Protein AF-A0A953JWC5-F1 (afdb_monomer)

Radius of gyration: 23.03 Å; Cα contacts (8 Å, |Δi|>4): 166; chains: 1; bounding box: 55×35×70 Å

Foldseek 3Di:
DQDLVLLVVLLVLLVCQLVQVFFPVVSLVPLVVSLVVDPAPLSVVVSVVVVVQCVVLVDRTQDDVNHRDPLVVLVSVLSSLVSNDPDGQDQDDDPPVVLVVLVVQLVVLVVVLVVCVVVPVVPPVVVVVSVVSNVVSVVVNVVVVVVNVVSVVVLVVQADPSNPVDRYVVSSVVSVVDPVVVVPPDD

Sequence (187 aa):
MIDREARRQVAELLRHLGSGAITNDYFDDHAKSIARQSQDLGVRKVDEWAWYLYAEVNCSRFRGRYRLPNDFRTDLARCVVFLHSDCEYEWPRESFGIELLNICLIFITALAGVVTIGFGLADSRLYVIPLALFGVCWWLFRLARARASEKVRRRDQLGDYAAWPFLRNDDLAAARAKPRLLAAQTA

Structure (mmCIF, N/CA/C/O backbone):
data_AF-A0A953JWC5-F1
#
_entry.id   AF-A0A953JWC5-F1
#
loop_
_atom_site.group_PDB
_atom_site.id
_atom_site.type_symbol
_atom_site.label_atom_id
_atom_site.label_alt_id
_atom_site.label_comp_id
_atom_site.label_asym_id
_atom_site.label_entity_id
_atom_site.label_seq_id
_atom_site.pdbx_PDB_ins_code
_atom_site.Cartn_x
_atom_site.Cartn_y
_atom_site.Cartn_z
_atom_site.occupancy
_atom_site.B_iso_or_equiv
_atom_site.auth_seq_id
_atom_site.auth_comp_id
_atom_site.auth_asym_id
_atom_site.auth_atom_id
_atom_site.pdbx_PDB_model_num
ATOM 1 N N . MET A 1 1 ? 5.994 -8.990 11.558 1.00 83.62 1 MET A N 1
ATOM 2 C CA . MET A 1 1 ? 5.977 -8.343 12.888 1.00 83.62 1 MET A CA 1
ATOM 3 C C . MET A 1 1 ? 4.887 -7.297 12.893 1.00 83.62 1 MET A C 1
ATOM 5 O O . MET A 1 1 ? 4.951 -6.361 12.103 1.00 83.62 1 MET A O 1
ATOM 9 N N . ILE A 1 2 ? 3.893 -7.498 13.755 1.00 91.06 2 ILE A N 1
ATOM 10 C CA . ILE A 1 2 ? 2.739 -6.613 13.900 1.00 91.06 2 ILE A CA 1
ATOM 11 C C . ILE A 1 2 ? 3.086 -5.473 14.853 1.00 91.06 2 ILE A C 1
ATOM 13 O O . ILE A 1 2 ? 3.464 -5.720 15.998 1.00 91.06 2 ILE A O 1
ATOM 17 N N . ASP A 1 3 ? 2.907 -4.240 14.396 1.00 94.69 3 ASP A N 1
ATOM 18 C CA . ASP A 1 3 ? 3.061 -3.036 15.210 1.00 94.69 3 ASP A CA 1
ATOM 19 C C . ASP A 1 3 ? 1.680 -2.497 15.581 1.00 94.69 3 ASP A C 1
ATOM 21 O O . ASP A 1 3 ? 1.010 -1.803 14.812 1.00 94.69 3 ASP A O 1
ATOM 25 N N . ARG A 1 4 ? 1.220 -2.875 16.775 1.00 93.00 4 ARG A N 1
ATOM 26 C CA . ARG A 1 4 ? -0.138 -2.567 17.239 1.00 93.00 4 ARG A CA 1
ATOM 27 C C . ARG A 1 4 ? -0.379 -1.070 17.383 1.00 93.00 4 ARG A C 1
ATOM 29 O O . ARG A 1 4 ? -1.492 -0.615 17.126 1.00 93.00 4 ARG A O 1
ATOM 36 N N . GLU A 1 5 ? 0.640 -0.328 17.802 1.00 94.50 5 GLU A N 1
ATOM 37 C CA . GLU A 1 5 ? 0.498 1.101 18.042 1.00 94.50 5 GLU A CA 1
ATOM 38 C C . GLU A 1 5 ? 0.412 1.859 16.721 1.00 94.50 5 GLU A C 1
ATOM 40 O O . GLU A 1 5 ? -0.535 2.619 16.514 1.00 94.50 5 GLU A O 1
ATOM 45 N N . ALA A 1 6 ? 1.312 1.556 15.782 1.00 95.62 6 ALA A N 1
ATOM 46 C CA . ALA A 1 6 ? 1.261 2.127 14.442 1.00 95.62 6 ALA A CA 1
ATOM 47 C C . ALA A 1 6 ? -0.066 1.808 13.737 1.00 95.62 6 ALA A C 1
ATOM 49 O O . ALA A 1 6 ? -0.699 2.697 13.163 1.00 95.62 6 ALA A O 1
ATOM 50 N N . ARG A 1 7 ? -0.546 0.559 13.834 1.00 96.00 7 ARG A N 1
ATOM 51 C CA . ARG A 1 7 ? -1.852 0.169 13.285 1.00 96.00 7 ARG A CA 1
ATOM 52 C C . ARG A 1 7 ? -3.003 0.980 13.871 1.00 96.00 7 ARG A C 1
ATOM 54 O O . ARG A 1 7 ? -3.865 1.433 13.120 1.00 96.00 7 ARG A O 1
ATOM 61 N N . ARG A 1 8 ? -3.025 1.175 15.194 1.00 95.19 8 ARG A N 1
ATOM 62 C CA . ARG A 1 8 ? -4.072 1.944 15.881 1.00 95.19 8 ARG A CA 1
ATOM 63 C C . ARG A 1 8 ? -4.092 3.400 15.419 1.00 95.19 8 ARG A C 1
ATOM 65 O O . ARG A 1 8 ? -5.159 3.895 15.059 1.00 95.19 8 ARG A O 1
ATOM 72 N N . GLN A 1 9 ? -2.927 4.046 15.390 1.00 96.00 9 GLN A N 1
ATOM 73 C CA . GLN A 1 9 ? -2.796 5.446 14.983 1.00 96.00 9 GLN A CA 1
ATOM 74 C C . GLN A 1 9 ? -3.206 5.647 13.520 1.00 96.00 9 GLN A C 1
ATOM 76 O O . GLN A 1 9 ? -4.022 6.517 13.217 1.00 96.00 9 GLN A O 1
ATOM 81 N N . VAL A 1 10 ? -2.729 4.792 12.607 1.00 96.06 10 VAL A N 1
ATOM 82 C CA . VAL A 1 10 ? -3.108 4.878 11.188 1.00 96.06 10 VAL A CA 1
ATOM 83 C C . VAL A 1 10 ? -4.595 4.576 10.987 1.00 96.06 10 VAL A C 1
ATOM 85 O O . VAL A 1 10 ? -5.245 5.257 10.200 1.00 96.06 10 VAL A O 1
ATOM 88 N N . ALA A 1 11 ? -5.186 3.635 11.731 1.00 95.19 11 ALA A N 1
ATOM 89 C CA . ALA A 1 11 ? -6.623 3.357 11.651 1.00 95.19 11 ALA A CA 1
ATOM 90 C C . ALA A 1 11 ? -7.485 4.542 12.117 1.00 95.19 11 ALA A C 1
ATOM 92 O O . ALA A 1 11 ? -8.583 4.764 11.605 1.00 95.19 11 ALA A O 1
ATOM 93 N N . GLU A 1 12 ? -7.028 5.299 13.112 1.00 95.44 12 GLU A N 1
ATOM 94 C CA . GLU A 1 12 ? -7.679 6.531 13.561 1.00 95.44 12 GLU A CA 1
ATOM 95 C C . GLU A 1 12 ? -7.579 7.644 12.515 1.00 95.44 12 GLU A C 1
ATOM 97 O O . GLU A 1 12 ? -8.608 8.189 12.108 1.00 95.44 12 GLU A O 1
ATOM 102 N N . LEU A 1 13 ? -6.379 7.887 11.983 1.00 95.50 13 LEU A N 1
ATOM 103 C CA . LEU A 1 13 ? -6.167 8.829 10.883 1.00 95.50 13 LEU A CA 1
ATOM 104 C C . LEU A 1 13 ? -7.032 8.477 9.666 1.00 95.50 13 LEU A C 1
ATOM 106 O O . LEU A 1 13 ? -7.680 9.355 9.102 1.00 95.50 13 LEU A O 1
ATOM 110 N N . LEU A 1 14 ? -7.133 7.196 9.301 1.00 94.00 14 LEU A N 1
ATOM 111 C CA . LEU A 1 14 ? -7.928 6.750 8.154 1.00 94.00 14 LEU A CA 1
ATOM 112 C C . LEU A 1 14 ? -9.432 7.006 8.363 1.00 94.00 14 LEU A C 1
ATOM 114 O O . LEU A 1 14 ? -10.133 7.422 7.440 1.00 94.00 14 LEU A O 1
ATOM 118 N N . ARG A 1 15 ? -9.937 6.830 9.592 1.00 93.06 15 ARG A N 1
ATOM 119 C CA . ARG A 1 15 ? -11.326 7.169 9.955 1.00 93.06 15 ARG A CA 1
ATOM 120 C C . ARG A 1 15 ? -11.577 8.678 9.901 1.00 93.06 15 ARG A C 1
ATOM 122 O O . ARG A 1 15 ? -12.614 9.119 9.393 1.00 93.06 15 ARG A O 1
ATOM 129 N N . HIS A 1 16 ? -10.639 9.483 10.393 1.00 93.31 16 HIS A N 1
ATOM 130 C CA . HIS A 1 16 ? -10.726 10.940 10.300 1.00 93.31 16 HIS A CA 1
ATOM 131 C C . HIS A 1 16 ? -10.663 11.424 8.851 1.00 93.31 16 HIS A C 1
ATOM 133 O O . HIS A 1 16 ? -11.417 12.323 8.476 1.00 93.31 16 HIS A O 1
ATOM 139 N N . LEU A 1 17 ? -9.832 10.798 8.019 1.00 91.31 17 LEU A N 1
ATOM 140 C CA . LEU A 1 17 ? -9.751 11.092 6.595 1.00 91.31 17 LEU A CA 1
ATOM 141 C C . LEU A 1 17 ? -11.079 10.756 5.908 1.00 91.31 17 LEU A C 1
ATOM 143 O O . LEU A 1 17 ? -11.694 11.633 5.309 1.00 91.31 17 LEU A O 1
ATOM 147 N N . GLY A 1 18 ? -11.586 9.530 6.067 1.00 89.00 18 GLY A N 1
ATOM 148 C CA . GLY A 1 18 ? -12.828 9.076 5.426 1.00 89.00 18 GLY A CA 1
ATOM 149 C C . GLY A 1 18 ? -14.086 9.853 5.838 1.00 89.00 18 GLY A C 1
ATOM 150 O O . GLY A 1 18 ? -15.029 9.964 5.054 1.00 89.00 18 GLY A O 1
ATOM 151 N N . SER A 1 19 ? -14.103 10.428 7.045 1.00 89.50 19 SER A N 1
ATOM 152 C CA . SER A 1 19 ? -15.167 11.338 7.508 1.00 89.50 19 SER A CA 1
ATOM 153 C C . SER A 1 19 ? -14.964 12.798 7.071 1.00 89.50 19 SER A C 1
ATOM 155 O O . SER A 1 19 ? -15.826 13.651 7.304 1.00 89.50 19 SER A O 1
ATOM 157 N N . GLY A 1 20 ? -13.824 13.111 6.449 1.00 88.69 20 GLY A N 1
ATOM 158 C CA . GLY A 1 20 ? -13.419 14.463 6.079 1.00 88.69 20 GLY A CA 1
ATOM 159 C C . GLY A 1 20 ? -13.156 15.365 7.288 1.00 88.69 20 GLY A C 1
ATOM 160 O O . GLY A 1 20 ? -13.358 16.577 7.195 1.00 88.69 20 GLY A O 1
ATOM 161 N N . ALA A 1 21 ? -12.804 14.794 8.444 1.00 91.25 21 ALA A N 1
ATOM 162 C CA . ALA A 1 21 ? -12.401 15.533 9.641 1.00 91.25 21 ALA A CA 1
ATOM 163 C C . ALA A 1 21 ? -10.997 16.142 9.495 1.00 91.25 21 ALA A C 1
ATOM 165 O O . ALA A 1 21 ? -10.766 17.249 9.976 1.00 91.25 21 ALA A O 1
ATOM 166 N N . ILE A 1 22 ? -10.107 15.457 8.774 1.00 92.62 22 ILE A N 1
ATOM 167 C CA . ILE A 1 22 ? -8.760 15.929 8.418 1.00 92.62 22 ILE A CA 1
ATOM 168 C C . ILE A 1 22 ? -8.619 16.087 6.899 1.00 92.62 22 ILE A C 1
ATOM 170 O O . ILE A 1 22 ? -9.479 15.633 6.138 1.00 92.62 22 ILE A O 1
ATOM 174 N N . THR A 1 23 ? -7.557 16.770 6.465 1.00 90.19 23 THR A N 1
ATOM 175 C CA . THR A 1 23 ? -7.177 16.859 5.048 1.00 90.19 23 THR A CA 1
ATOM 176 C C . THR A 1 23 ? -6.335 15.659 4.619 1.00 90.19 23 THR A C 1
ATOM 178 O O . THR A 1 23 ? -5.750 14.981 5.466 1.00 90.19 23 THR A O 1
ATOM 181 N N . ASN A 1 24 ? -6.252 15.415 3.310 1.00 90.31 24 ASN A N 1
ATOM 182 C CA . ASN A 1 24 ? -5.286 14.476 2.730 1.00 90.31 24 ASN A CA 1
ATOM 183 C C . ASN A 1 24 ? -3.835 14.837 3.104 1.00 90.31 24 ASN A C 1
ATOM 185 O O . ASN A 1 24 ? -3.108 13.960 3.549 1.00 90.31 24 ASN A O 1
ATOM 189 N N . ASP A 1 25 ? -3.455 16.118 3.050 1.00 90.00 25 ASP A N 1
ATOM 190 C CA . ASP A 1 25 ? -2.104 16.571 3.422 1.00 90.00 25 ASP A CA 1
ATOM 191 C C . ASP A 1 25 ? -1.773 16.249 4.889 1.00 90.00 25 ASP A C 1
ATOM 193 O O . ASP A 1 25 ? -0.700 15.745 5.209 1.00 90.00 25 ASP A O 1
ATOM 197 N N . TYR A 1 26 ? -2.730 16.481 5.798 1.00 92.81 26 TYR A N 1
ATOM 198 C CA . TYR A 1 26 ? -2.545 16.164 7.213 1.00 92.81 26 TYR A CA 1
ATOM 199 C C . TYR A 1 26 ? -2.407 14.656 7.427 1.00 92.81 26 TYR A C 1
ATOM 201 O O . TYR A 1 26 ? -1.577 14.223 8.226 1.00 92.81 26 TYR A O 1
ATOM 209 N N . PHE A 1 27 ? -3.217 13.856 6.725 1.00 93.81 27 PHE A N 1
ATOM 210 C CA . PHE A 1 27 ? -3.084 12.405 6.758 1.00 93.81 27 PHE A CA 1
ATOM 211 C C . PHE A 1 27 ? -1.685 11.983 6.298 1.00 93.81 27 PHE A C 1
ATOM 213 O O . PHE A 1 27 ? -1.030 11.243 7.025 1.00 93.81 27 PHE A O 1
ATOM 220 N N . ASP A 1 28 ? -1.202 12.502 5.170 1.00 90.88 28 ASP A N 1
ATOM 221 C CA . ASP A 1 28 ? 0.103 12.155 4.603 1.00 90.88 28 ASP A CA 1
ATOM 222 C C . ASP A 1 28 ? 1.261 12.464 5.532 1.00 90.88 28 ASP A C 1
ATOM 224 O O . ASP A 1 28 ? 2.124 11.613 5.743 1.00 90.88 28 ASP A O 1
ATOM 228 N N . ASP A 1 29 ? 1.282 13.655 6.120 1.00 91.81 29 ASP A N 1
ATOM 229 C CA . ASP A 1 29 ? 2.375 14.056 7.001 1.00 91.81 29 ASP A CA 1
ATOM 230 C C . ASP A 1 29 ? 2.489 13.129 8.223 1.00 91.81 29 ASP A C 1
ATOM 232 O O . ASP A 1 29 ? 3.594 12.786 8.659 1.00 91.81 29 ASP A O 1
ATOM 236 N N . HIS A 1 30 ? 1.353 12.666 8.753 1.00 94.44 30 HIS A N 1
ATOM 237 C CA . HIS A 1 30 ? 1.309 11.866 9.977 1.00 94.44 30 HIS A CA 1
ATOM 238 C C . HIS A 1 30 ? 1.404 10.361 9.694 1.00 94.44 30 HIS A C 1
ATOM 240 O O . HIS A 1 30 ? 2.264 9.682 10.261 1.00 94.44 30 HIS A O 1
ATOM 246 N N . ALA A 1 31 ? 0.569 9.830 8.797 1.00 93.75 31 ALA A N 1
ATOM 247 C CA . ALA A 1 31 ? 0.520 8.406 8.471 1.00 93.75 31 ALA A CA 1
ATOM 248 C C . ALA A 1 31 ? 1.845 7.919 7.874 1.00 93.75 31 ALA A C 1
ATOM 250 O O . ALA A 1 31 ? 2.376 6.898 8.316 1.00 93.75 31 ALA A O 1
ATOM 251 N N . LYS A 1 32 ? 2.460 8.705 6.982 1.00 92.31 32 LYS A N 1
ATOM 252 C CA . LYS A 1 32 ? 3.754 8.378 6.370 1.00 92.31 32 LYS A CA 1
ATOM 253 C C . LYS A 1 32 ? 4.894 8.371 7.379 1.00 92.31 32 LYS A C 1
ATOM 255 O O . LYS A 1 32 ? 5.821 7.567 7.261 1.00 92.31 32 LYS A O 1
ATOM 260 N N . SER A 1 33 ? 4.855 9.266 8.368 1.00 94.06 33 SER A N 1
ATOM 261 C CA . SER A 1 33 ? 5.836 9.292 9.458 1.00 94.06 33 SER A CA 1
ATOM 262 C C . SER A 1 33 ? 5.760 8.004 10.282 1.00 94.06 33 SER A C 1
ATOM 264 O O . SER A 1 33 ? 6.769 7.315 10.447 1.00 94.06 33 SER A O 1
ATOM 266 N N . ILE A 1 34 ? 4.547 7.614 10.687 1.00 95.31 34 ILE A N 1
ATOM 267 C CA . ILE A 1 34 ? 4.284 6.374 11.432 1.00 95.31 34 ILE A CA 1
ATOM 268 C C . ILE A 1 34 ? 4.697 5.147 10.605 1.00 95.31 34 ILE A C 1
ATOM 270 O O . ILE A 1 34 ? 5.439 4.283 11.076 1.00 95.31 34 ILE A O 1
ATOM 274 N N . ALA A 1 35 ? 4.280 5.087 9.339 1.00 92.75 35 ALA A N 1
ATOM 275 C CA . ALA A 1 35 ? 4.575 3.981 8.434 1.00 92.75 35 ALA A CA 1
ATOM 276 C C . ALA A 1 35 ? 6.082 3.802 8.180 1.00 92.75 35 ALA A C 1
ATOM 278 O O . ALA A 1 35 ? 6.553 2.673 8.051 1.00 92.75 35 ALA A O 1
ATOM 279 N N . ARG A 1 36 ? 6.861 4.891 8.129 1.00 91.56 36 ARG A N 1
ATOM 280 C CA . ARG A 1 36 ? 8.328 4.833 7.986 1.00 91.56 36 ARG A CA 1
ATOM 281 C C . ARG A 1 36 ? 9.032 4.292 9.225 1.00 91.56 36 ARG A C 1
ATOM 283 O O . ARG A 1 36 ? 10.078 3.663 9.086 1.00 91.56 36 ARG A O 1
ATOM 290 N N . GLN A 1 37 ? 8.492 4.565 10.409 1.00 93.94 37 GLN A N 1
ATOM 291 C CA . GLN A 1 37 ? 9.060 4.117 11.681 1.00 93.94 37 GLN A CA 1
ATOM 292 C C . GLN A 1 37 ? 8.672 2.667 12.005 1.00 93.94 37 GLN A C 1
ATOM 294 O O . GLN A 1 37 ? 9.415 1.967 12.693 1.00 93.94 37 GLN A O 1
ATOM 299 N N . SER A 1 38 ? 7.545 2.197 11.469 1.00 93.06 38 SER A N 1
ATOM 300 C CA . SER A 1 38 ? 7.047 0.846 11.698 1.00 93.06 38 SER A CA 1
ATOM 301 C C . SER A 1 38 ? 7.671 -0.205 10.769 1.00 93.06 38 SER A C 1
ATOM 303 O O . SER A 1 38 ? 7.867 0.004 9.570 1.00 93.06 38 SER A O 1
ATOM 305 N N . GLN A 1 39 ? 7.924 -1.397 11.314 1.00 92.25 39 GLN A N 1
ATOM 306 C CA . GLN A 1 39 ? 8.304 -2.588 10.535 1.00 92.25 39 GLN A CA 1
ATOM 307 C C . GLN A 1 39 ? 7.086 -3.368 10.011 1.00 92.25 39 GLN A C 1
ATOM 309 O O . GLN A 1 39 ? 7.244 -4.368 9.304 1.00 92.25 39 GLN A O 1
ATOM 314 N N . ASP A 1 40 ? 5.871 -2.931 10.348 1.00 94.19 40 ASP A N 1
ATOM 315 C CA . ASP A 1 40 ? 4.639 -3.578 9.922 1.00 94.19 40 ASP A CA 1
ATOM 316 C C . ASP A 1 40 ? 4.326 -3.251 8.457 1.00 94.19 40 ASP A C 1
ATOM 318 O O . ASP A 1 40 ? 3.977 -2.126 8.087 1.00 94.19 40 ASP A O 1
ATOM 322 N N . LEU A 1 41 ? 4.439 -4.267 7.599 1.00 92.44 41 LEU A N 1
ATOM 323 C CA . LEU A 1 41 ? 4.141 -4.136 6.173 1.00 92.44 41 LEU A CA 1
ATOM 324 C C . LEU A 1 41 ? 2.685 -3.744 5.916 1.00 92.44 41 LEU A C 1
ATOM 326 O O . LEU A 1 41 ? 2.420 -3.038 4.947 1.00 92.44 41 LEU A O 1
ATOM 330 N N . GLY A 1 42 ? 1.762 -4.174 6.776 1.00 93.75 42 GLY A N 1
ATOM 331 C CA . GLY A 1 42 ? 0.348 -3.855 6.655 1.00 93.75 42 GLY A CA 1
ATOM 332 C C . GLY A 1 42 ? 0.089 -2.363 6.815 1.00 93.75 42 GLY A C 1
ATOM 333 O O . GLY A 1 42 ? -0.611 -1.774 5.998 1.00 93.75 42 GLY A O 1
ATOM 334 N N . VAL A 1 43 ? 0.731 -1.735 7.804 1.00 95.12 43 VAL A N 1
ATOM 335 C CA . VAL A 1 43 ? 0.657 -0.281 8.018 1.00 95.12 43 VAL A CA 1
ATOM 336 C C . VAL A 1 43 ? 1.179 0.466 6.794 1.00 95.12 43 VAL A C 1
ATOM 338 O O . VAL A 1 43 ? 0.495 1.331 6.256 1.00 95.12 43 VAL A O 1
ATOM 341 N N . ARG A 1 44 ? 2.361 0.078 6.303 1.00 93.38 44 ARG A N 1
ATOM 342 C CA . ARG A 1 44 ? 2.995 0.707 5.135 1.00 93.38 44 ARG A CA 1
ATOM 343 C C . ARG A 1 44 ? 2.161 0.581 3.866 1.00 93.38 44 ARG A C 1
ATOM 345 O O . ARG A 1 44 ? 2.114 1.511 3.073 1.00 93.38 44 ARG A O 1
ATOM 352 N N . LYS A 1 45 ? 1.518 -0.569 3.665 1.00 93.06 45 LYS A N 1
ATOM 353 C CA . LYS A 1 45 ? 0.710 -0.826 2.471 1.00 93.06 45 LYS A CA 1
ATOM 354 C C . LYS A 1 45 ? -0.651 -0.143 2.522 1.00 93.06 45 LYS A C 1
ATOM 356 O O . LYS A 1 45 ? -1.143 0.258 1.474 1.00 93.06 45 LYS A O 1
ATOM 361 N N . VAL A 1 46 ? -1.232 0.034 3.708 1.00 94.12 46 VAL A N 1
ATOM 362 C CA . VAL A 1 46 ? -2.448 0.843 3.871 1.00 94.12 46 VAL A CA 1
ATOM 363 C C . VAL A 1 46 ? -2.158 2.336 3.679 1.00 94.12 46 VAL A C 1
ATOM 365 O O . VAL A 1 46 ? -2.944 3.002 3.013 1.00 94.12 46 VAL A O 1
ATOM 368 N N . ASP A 1 47 ? -1.033 2.845 4.191 1.00 93.56 47 ASP A N 1
ATOM 369 C CA . ASP A 1 47 ? -0.554 4.216 3.932 1.00 93.56 47 ASP A CA 1
ATOM 370 C C . ASP A 1 47 ? -0.353 4.470 2.428 1.00 93.56 47 ASP A C 1
ATOM 372 O O . ASP A 1 47 ? -0.931 5.394 1.863 1.00 93.56 47 ASP A O 1
ATOM 376 N N . GLU A 1 48 ? 0.372 3.579 1.746 1.00 90.62 48 GLU A N 1
ATOM 377 C CA . GLU A 1 48 ? 0.585 3.655 0.295 1.00 90.62 48 GLU A CA 1
ATOM 378 C C . GLU A 1 48 ? -0.732 3.598 -0.496 1.00 90.62 48 GLU A C 1
ATOM 380 O O . GLU A 1 48 ? -0.912 4.343 -1.456 1.00 90.62 48 GLU A O 1
ATOM 385 N N . TRP A 1 49 ? -1.678 2.747 -0.084 1.00 90.62 49 TRP A N 1
ATOM 386 C CA . TRP A 1 49 ? -3.003 2.676 -0.702 1.00 90.62 49 TRP A CA 1
ATOM 387 C C . TRP A 1 49 ? -3.810 3.966 -0.525 1.00 90.62 49 TRP A C 1
ATOM 389 O O . TRP A 1 49 ? -4.462 4.419 -1.467 1.00 90.62 49 TRP A O 1
ATOM 399 N N . ALA A 1 50 ? -3.750 4.579 0.660 1.00 89.56 50 ALA A N 1
ATOM 400 C CA . ALA A 1 50 ? -4.469 5.815 0.944 1.00 89.56 50 ALA A CA 1
ATOM 401 C C . ALA A 1 50 ? -4.040 6.959 0.010 1.00 89.56 50 ALA A C 1
ATOM 403 O O . ALA A 1 50 ? -4.865 7.819 -0.289 1.00 89.56 50 ALA A O 1
ATOM 404 N N . TRP A 1 51 ? -2.815 6.927 -0.527 1.00 85.62 51 TRP A N 1
ATOM 405 C CA . TRP A 1 51 ? -2.382 7.881 -1.548 1.00 85.62 51 TRP A CA 1
ATOM 406 C C . TRP A 1 51 ? -3.198 7.816 -2.838 1.00 85.62 51 TRP A C 1
ATOM 408 O O . TRP A 1 51 ? -3.621 8.847 -3.367 1.00 85.62 51 TRP A O 1
ATOM 418 N N . TYR A 1 52 ? -3.522 6.608 -3.301 1.00 81.25 52 TYR A N 1
ATOM 419 C CA . TYR A 1 52 ? -4.364 6.432 -4.484 1.00 81.25 52 TYR A CA 1
ATOM 420 C C . TYR A 1 52 ? -5.783 6.977 -4.267 1.00 81.25 52 TYR A C 1
ATOM 422 O O . TYR A 1 52 ? -6.372 7.532 -5.193 1.00 81.25 52 TYR A O 1
ATOM 430 N N . LEU A 1 53 ? -6.297 6.917 -3.030 1.00 79.81 53 LEU A N 1
ATOM 431 C CA . LEU A 1 53 ? -7.644 7.384 -2.689 1.00 79.81 53 LEU A CA 1
ATOM 432 C C . LEU A 1 53 ? -7.874 8.863 -3.033 1.00 79.81 53 LEU A C 1
ATOM 434 O O . LEU A 1 53 ? -8.941 9.219 -3.528 1.00 79.81 53 LEU A O 1
ATOM 438 N N . TYR A 1 54 ? -6.913 9.743 -2.744 1.00 76.62 54 TYR A N 1
ATOM 439 C CA . TYR A 1 54 ? -7.056 11.176 -3.028 1.00 76.62 54 TYR A CA 1
ATOM 440 C C . TYR A 1 54 ? -6.318 11.626 -4.291 1.00 76.62 54 TYR A C 1
ATOM 442 O O . TYR A 1 54 ? -6.659 12.689 -4.808 1.00 76.62 54 TYR A O 1
ATOM 450 N N . ALA A 1 55 ? -5.370 10.847 -4.825 1.00 75.56 55 ALA A N 1
ATOM 451 C CA . ALA A 1 55 ? -4.785 11.122 -6.138 1.00 75.56 55 ALA A CA 1
ATOM 452 C C . ALA A 1 55 ? -5.854 11.074 -7.245 1.00 75.56 55 ALA A C 1
ATOM 454 O O . ALA A 1 55 ? -5.861 11.920 -8.137 1.00 75.56 55 ALA A O 1
ATOM 455 N N . GLU A 1 56 ? -6.803 10.139 -7.148 1.00 65.75 56 GLU A N 1
ATOM 456 C CA . GLU A 1 56 ? -7.909 10.017 -8.106 1.00 65.75 56 GLU A CA 1
ATOM 457 C C . GLU A 1 56 ? -9.002 11.073 -7.900 1.00 65.75 56 GLU A C 1
ATOM 459 O O . GLU A 1 56 ? -9.597 11.562 -8.860 1.00 65.75 56 GLU A O 1
ATOM 464 N N . VAL A 1 57 ? -9.269 11.447 -6.646 1.00 61.47 57 VAL A N 1
ATOM 465 C CA . VAL A 1 57 ? -10.394 12.330 -6.296 1.00 61.47 57 VAL A CA 1
ATOM 466 C C . VAL A 1 57 ? -9.984 13.813 -6.274 1.00 61.47 57 VAL A C 1
ATOM 468 O O . VAL A 1 57 ? -10.853 14.679 -6.295 1.00 61.47 57 VAL A O 1
ATOM 471 N N . ASN A 1 58 ? -8.681 14.126 -6.275 1.00 64.94 58 ASN A N 1
ATOM 472 C CA . ASN A 1 58 ? -8.092 15.475 -6.284 1.00 64.94 58 ASN A CA 1
ATOM 473 C C . ASN A 1 58 ? -8.804 16.465 -5.334 1.00 64.94 58 ASN A C 1
ATOM 475 O O . ASN A 1 58 ? -9.207 17.566 -5.717 1.00 64.94 58 ASN A O 1
ATOM 479 N N . CYS A 1 59 ? -9.033 16.034 -4.089 1.00 65.50 59 CYS A N 1
ATOM 480 C CA . CYS A 1 59 ? -9.781 16.785 -3.081 1.00 65.50 59 CYS A CA 1
ATOM 481 C C . CYS A 1 59 ? -9.020 16.868 -1.763 1.00 65.50 59 CYS A C 1
ATOM 483 O O . CYS A 1 59 ? -8.604 15.850 -1.219 1.00 65.50 59 CYS A O 1
ATOM 485 N N . SER A 1 60 ? -8.952 18.073 -1.189 1.00 75.38 60 SER A N 1
ATOM 486 C CA . SER A 1 60 ? -8.319 18.283 0.119 1.00 75.38 60 SER A CA 1
ATOM 487 C C . SER A 1 60 ? -9.131 17.685 1.278 1.00 75.38 60 SER A C 1
ATOM 489 O O . SER A 1 60 ? -8.556 17.245 2.268 1.00 75.38 60 SER A O 1
ATOM 491 N N . ARG A 1 61 ? -10.473 17.630 1.181 1.00 79.50 61 ARG A N 1
ATOM 492 C CA . ARG A 1 61 ? -11.355 17.024 2.202 1.00 79.50 61 ARG A CA 1
ATOM 493 C C . ARG A 1 61 ? -12.547 16.295 1.592 1.00 79.50 61 ARG A C 1
ATOM 495 O O . ARG A 1 61 ? -13.232 16.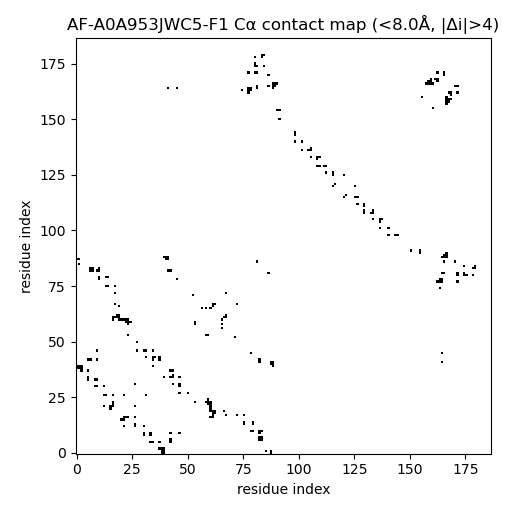835 0.724 1.00 79.50 61 ARG A O 1
ATOM 502 N N . PHE A 1 62 ? -12.884 15.135 2.154 1.00 79.62 62 PHE A N 1
ATOM 503 C CA . PHE A 1 62 ? -14.013 14.312 1.714 1.00 79.62 62 PHE A CA 1
ATOM 504 C C . PHE A 1 62 ? -15.353 14.730 2.343 1.00 79.62 62 PHE A C 1
ATOM 506 O O . PHE A 1 62 ? -15.936 14.007 3.152 1.00 79.62 62 PHE A O 1
ATOM 513 N N . ARG A 1 63 ? -15.864 15.919 1.994 1.00 76.19 63 ARG A N 1
ATOM 514 C CA . ARG A 1 63 ? -17.165 16.427 2.481 1.00 76.19 63 ARG A CA 1
ATOM 515 C C . ARG A 1 63 ? -18.076 16.915 1.355 1.00 76.19 63 ARG A C 1
ATOM 517 O O . ARG A 1 63 ? -17.619 17.378 0.313 1.00 76.19 63 ARG A O 1
ATOM 524 N N . GLY A 1 64 ? -19.388 16.860 1.604 1.00 77.38 64 GLY A N 1
ATOM 525 C CA . GLY A 1 64 ? -20.412 17.395 0.703 1.00 77.38 64 GLY A CA 1
ATOM 526 C C . GLY A 1 64 ? -20.343 16.767 -0.689 1.00 77.38 64 GLY A C 1
ATOM 527 O O . GLY A 1 64 ? -20.444 15.550 -0.821 1.00 77.38 64 GLY A O 1
ATOM 528 N N . ARG A 1 65 ? -20.130 17.600 -1.714 1.00 69.75 65 ARG A N 1
ATOM 529 C CA . ARG A 1 65 ? -19.997 17.169 -3.118 1.00 69.75 65 ARG A CA 1
ATOM 530 C C . ARG A 1 65 ? -18.768 16.295 -3.401 1.00 69.75 65 ARG A C 1
ATOM 532 O O . ARG A 1 65 ? -18.742 15.619 -4.416 1.00 69.75 65 ARG A O 1
ATOM 539 N N . TYR A 1 66 ? -17.782 16.298 -2.503 1.00 74.19 66 TYR A N 1
ATOM 540 C CA . TYR A 1 66 ? -16.551 15.501 -2.592 1.00 74.19 66 TYR A CA 1
ATOM 541 C C . TYR A 1 66 ? -16.546 14.336 -1.604 1.00 74.19 66 TYR A C 1
ATOM 543 O O . TYR A 1 66 ? -15.503 13.850 -1.175 1.00 74.19 66 TYR A O 1
ATOM 551 N N . ARG A 1 67 ? -17.730 13.922 -1.156 1.00 76.81 67 ARG A N 1
ATOM 552 C CA . ARG A 1 67 ? -17.876 12.798 -0.244 1.00 76.81 67 ARG A CA 1
ATOM 553 C C . ARG A 1 67 ? -17.403 11.511 -0.928 1.00 76.81 67 ARG A C 1
ATOM 555 O O . ARG A 1 67 ? -17.763 11.251 -2.070 1.00 76.81 67 ARG A O 1
ATOM 562 N N . LEU A 1 68 ? -16.656 10.693 -0.184 1.00 79.19 68 LEU A N 1
ATOM 563 C CA . LEU A 1 68 ? -16.112 9.423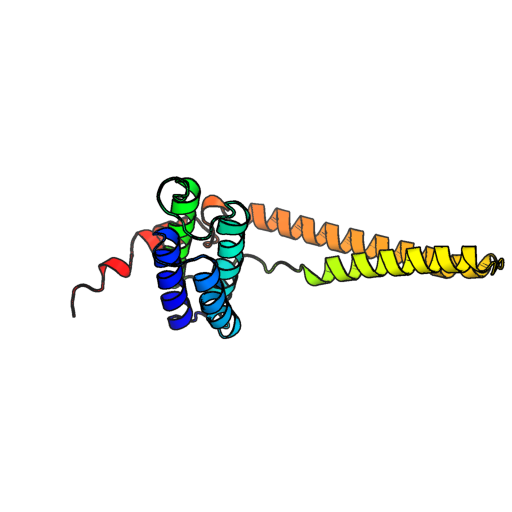 -0.668 1.00 79.19 68 LEU A CA 1
ATOM 564 C C . LEU A 1 68 ? -17.217 8.549 -1.304 1.00 79.19 68 LEU A C 1
ATOM 566 O O . LEU A 1 68 ? -18.239 8.335 -0.628 1.00 79.19 68 LEU A O 1
ATOM 570 N N . PRO A 1 69 ? -17.037 8.034 -2.536 1.00 79.56 69 PRO A N 1
ATOM 571 C CA . PRO A 1 69 ? -17.947 7.061 -3.140 1.00 79.56 69 PRO A CA 1
ATOM 572 C C . PRO A 1 69 ? -18.090 5.796 -2.280 1.00 79.56 69 PRO A C 1
ATOM 574 O O . PRO A 1 69 ? -17.241 5.505 -1.436 1.00 79.56 69 PRO A O 1
ATOM 577 N N . ASN A 1 70 ? -19.182 5.048 -2.461 1.00 79.69 70 ASN A N 1
ATOM 578 C CA . ASN A 1 70 ? -19.496 3.898 -1.602 1.00 79.69 70 ASN A CA 1
ATOM 579 C C . ASN A 1 70 ? -18.448 2.776 -1.682 1.00 79.69 70 ASN A C 1
ATOM 581 O O . ASN A 1 70 ? -18.131 2.187 -0.647 1.00 79.69 70 ASN A O 1
ATOM 585 N N . ASP A 1 71 ? -17.871 2.534 -2.858 1.00 78.00 71 ASP A N 1
ATOM 586 C CA . ASP A 1 71 ? -16.849 1.498 -3.053 1.00 78.00 71 ASP A CA 1
ATOM 587 C C . ASP A 1 71 ? -15.601 1.814 -2.220 1.00 78.00 71 ASP A C 1
ATOM 589 O O . ASP A 1 71 ? -15.212 1.038 -1.350 1.00 78.00 71 ASP A O 1
ATOM 593 N N . PHE A 1 72 ? -15.092 3.045 -2.320 1.00 81.88 72 PHE A N 1
ATOM 594 C CA . PHE A 1 72 ? -13.964 3.500 -1.505 1.00 81.88 72 PHE A CA 1
ATOM 595 C C . PHE A 1 72 ? -14.236 3.470 0.000 1.00 81.88 72 PHE A C 1
ATOM 597 O O 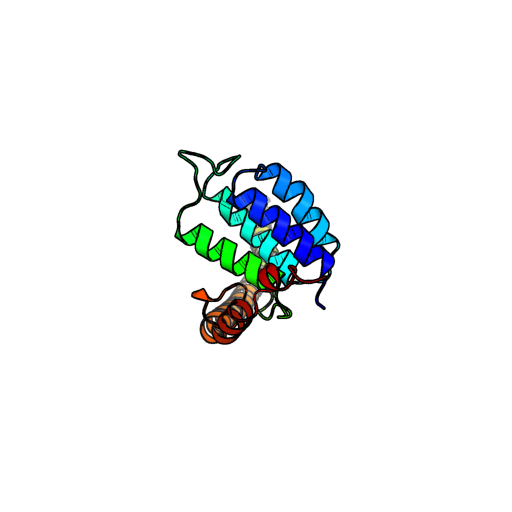. PHE A 1 72 ? -13.320 3.246 0.789 1.00 81.88 72 PHE A O 1
ATOM 604 N N . ARG A 1 73 ? -15.483 3.688 0.443 1.00 84.69 73 ARG A N 1
ATOM 605 C CA . ARG A 1 73 ? -15.816 3.539 1.872 1.00 84.69 73 ARG A CA 1
ATOM 606 C C . ARG A 1 73 ? -15.765 2.093 2.325 1.00 84.69 73 ARG A C 1
ATOM 608 O O . ARG A 1 73 ? -15.410 1.841 3.474 1.00 84.69 73 ARG A O 1
ATOM 615 N N . THR A 1 74 ? -16.138 1.170 1.447 1.00 87.62 74 THR A N 1
ATOM 616 C CA . THR A 1 74 ? -16.063 -0.264 1.720 1.00 87.62 74 THR A CA 1
ATOM 617 C C . THR A 1 74 ? -14.602 -0.678 1.862 1.00 87.62 74 THR A C 1
ATOM 619 O O . THR A 1 74 ? -14.248 -1.354 2.825 1.00 87.62 74 THR A O 1
ATOM 622 N N . ASP A 1 75 ? -13.737 -0.181 0.982 1.00 88.75 75 ASP A N 1
ATOM 623 C CA . ASP A 1 75 ? -12.292 -0.434 1.014 1.00 88.75 75 ASP A CA 1
ATOM 624 C C . ASP A 1 75 ? -11.638 0.180 2.252 1.00 88.75 75 ASP A C 1
ATOM 626 O O . ASP A 1 75 ? -10.921 -0.497 2.986 1.00 88.75 75 ASP A O 1
ATOM 630 N N . LEU A 1 76 ? -11.976 1.432 2.566 1.00 90.75 76 LEU A N 1
ATOM 631 C CA . LEU A 1 76 ? -11.525 2.102 3.783 1.00 90.75 76 LEU A CA 1
ATOM 632 C C . LEU A 1 76 ? -11.944 1.324 5.034 1.00 90.75 76 LEU A C 1
ATOM 634 O O . LEU A 1 76 ? -11.132 1.125 5.937 1.00 90.75 76 LEU A O 1
ATOM 638 N N . ALA A 1 77 ? -13.191 0.849 5.095 1.00 91.12 77 ALA A N 1
ATOM 639 C CA . ALA A 1 77 ? -13.668 0.044 6.214 1.00 91.12 77 ALA A CA 1
ATOM 640 C C . ALA A 1 77 ? -12.894 -1.279 6.335 1.00 91.12 77 ALA A C 1
ATOM 642 O O . ALA A 1 77 ? -12.513 -1.651 7.446 1.00 91.12 77 ALA A O 1
ATOM 643 N N . ARG A 1 78 ? -12.599 -1.957 5.215 1.00 92.75 78 ARG A N 1
ATOM 644 C CA . ARG A 1 78 ? -11.742 -3.155 5.199 1.00 92.75 78 ARG A CA 1
ATOM 645 C C . ARG A 1 78 ? -10.345 -2.852 5.738 1.00 92.75 78 ARG A C 1
ATOM 647 O O . ARG A 1 78 ? -9.864 -3.596 6.590 1.00 92.75 78 ARG A O 1
ATOM 654 N N . CYS A 1 79 ? -9.733 -1.742 5.327 1.00 94.00 79 CYS A N 1
ATOM 655 C CA . CYS A 1 79 ? -8.438 -1.290 5.841 1.00 94.00 79 CYS A CA 1
ATOM 656 C C . CYS A 1 79 ? -8.464 -1.045 7.353 1.00 94.00 79 CYS A C 1
ATOM 658 O O . CYS A 1 79 ? -7.585 -1.523 8.066 1.00 94.00 79 CYS A O 1
ATOM 660 N N . VAL A 1 80 ? -9.488 -0.358 7.868 1.00 94.12 80 VAL A N 1
ATOM 661 C CA . VAL A 1 80 ? -9.648 -0.137 9.317 1.00 94.12 80 VAL A CA 1
ATOM 662 C C . VAL A 1 80 ? -9.788 -1.468 10.062 1.00 94.12 80 VAL A C 1
ATOM 664 O O . VAL A 1 80 ? -9.132 -1.671 11.083 1.00 94.12 80 VAL A O 1
ATOM 667 N N . VAL A 1 81 ? -10.601 -2.397 9.550 1.00 94.00 81 VAL A N 1
ATOM 668 C CA . VAL A 1 81 ? -10.768 -3.735 10.144 1.00 94.00 81 VAL A CA 1
ATOM 669 C C . VAL A 1 81 ? -9.446 -4.504 10.138 1.00 94.00 81 VAL A C 1
ATOM 671 O O . VAL A 1 81 ? -9.078 -5.083 11.158 1.00 94.00 81 VAL A O 1
ATOM 674 N N . PHE A 1 82 ? -8.700 -4.460 9.035 1.00 94.81 82 PHE A N 1
ATOM 675 C CA . PHE A 1 82 ? -7.379 -5.072 8.925 1.00 94.81 82 PHE A CA 1
ATOM 676 C C . PHE A 1 82 ? -6.394 -4.511 9.954 1.00 94.81 82 PHE A C 1
ATOM 678 O O . PHE A 1 82 ? -5.766 -5.283 10.680 1.00 94.81 82 PHE A O 1
ATOM 685 N N . LEU A 1 83 ? -6.305 -3.187 10.089 1.00 94.56 83 LEU A N 1
ATOM 686 C CA . LEU A 1 83 ? -5.422 -2.546 11.066 1.00 94.56 83 LEU A CA 1
ATOM 687 C C . LEU A 1 83 ? -5.805 -2.891 12.517 1.00 94.56 83 LEU A C 1
ATOM 689 O O . LEU A 1 83 ? -4.942 -2.975 13.383 1.00 94.56 83 LEU A O 1
ATOM 693 N N . HIS A 1 84 ? -7.075 -3.165 12.807 1.00 92.31 84 HIS A N 1
ATOM 694 C CA . HIS A 1 84 ? -7.485 -3.637 14.135 1.00 92.31 84 HIS A CA 1
ATOM 695 C C . HIS A 1 84 ? -7.348 -5.154 14.345 1.00 92.31 84 HIS A C 1
ATOM 697 O O . HIS A 1 84 ? -7.464 -5.627 15.483 1.00 92.31 84 HIS A O 1
ATOM 703 N N . SER A 1 85 ? -7.103 -5.913 13.279 1.00 91.25 85 SER A N 1
ATOM 704 C CA . SER A 1 85 ? -6.924 -7.362 13.327 1.00 91.25 85 SER A CA 1
ATOM 705 C C . SER A 1 85 ? -5.514 -7.761 13.776 1.00 91.25 85 SER A C 1
ATOM 707 O O . SER A 1 85 ? -4.570 -6.966 13.746 1.00 91.25 85 SER A O 1
ATOM 709 N N . ASP A 1 86 ? -5.373 -9.031 14.152 1.00 90.38 86 ASP A N 1
ATOM 710 C CA . ASP A 1 86 ? -4.085 -9.672 14.435 1.00 90.38 86 ASP A CA 1
ATOM 711 C C . ASP A 1 86 ? -3.499 -10.380 13.192 1.00 90.38 86 ASP A C 1
ATOM 713 O O . ASP A 1 86 ? -2.581 -11.184 13.318 1.00 90.38 86 ASP A O 1
ATOM 717 N N . CYS A 1 87 ? -4.015 -10.094 11.990 1.00 91.06 87 CYS A N 1
ATOM 718 C CA . CYS A 1 87 ? -3.522 -10.682 10.744 1.00 91.06 87 CYS A CA 1
ATOM 719 C C . CYS A 1 87 ? -2.229 -9.992 10.282 1.00 91.06 87 CYS A C 1
ATOM 721 O O . CYS A 1 87 ? -2.120 -8.760 10.308 1.00 91.06 87 CYS A O 1
ATOM 723 N N . GLU A 1 88 ? -1.240 -10.767 9.833 1.00 92.31 88 GLU A N 1
ATOM 724 C CA . GLU A 1 88 ? -0.069 -10.214 9.149 1.00 92.31 88 GLU A CA 1
ATOM 725 C C . GLU A 1 88 ? -0.400 -9.870 7.691 1.00 92.31 88 GLU A C 1
ATOM 727 O O . GLU A 1 88 ? -1.338 -10.394 7.094 1.00 92.31 88 GLU A O 1
ATOM 732 N N . TYR A 1 89 ? 0.357 -8.939 7.112 1.00 91.81 89 TYR A N 1
ATOM 733 C CA . TYR A 1 89 ? 0.224 -8.624 5.696 1.00 91.81 89 TYR A CA 1
ATOM 734 C C . TYR A 1 89 ? 0.996 -9.649 4.862 1.00 91.81 89 TYR A C 1
ATOM 736 O O . TYR A 1 89 ? 2.227 -9.672 4.890 1.00 91.81 89 TYR A O 1
ATOM 744 N N . GLU A 1 90 ? 0.266 -10.476 4.115 1.00 89.00 90 GLU A N 1
ATOM 745 C CA . GLU A 1 90 ? 0.826 -11.629 3.393 1.00 89.00 90 GLU A CA 1
ATOM 746 C C . GLU A 1 90 ? 0.972 -11.411 1.879 1.00 89.00 90 GLU A C 1
ATOM 748 O O . GLU A 1 90 ? 1.576 -12.236 1.191 1.00 89.00 90 GLU A O 1
ATOM 753 N N . TRP A 1 91 ? 0.455 -10.306 1.332 1.00 85.25 91 TRP A N 1
ATOM 754 C CA . TRP A 1 91 ? 0.569 -10.046 -0.103 1.00 85.25 91 TRP A CA 1
ATOM 755 C C . TRP A 1 91 ? 2.044 -9.913 -0.529 1.00 85.25 91 TRP A C 1
ATOM 757 O O . TRP A 1 91 ? 2.862 -9.324 0.191 1.00 85.25 91 TRP A O 1
ATOM 767 N N . PRO A 1 92 ? 2.412 -10.439 -1.713 1.00 79.12 92 PRO A N 1
ATOM 768 C CA . PRO A 1 92 ? 3.794 -10.451 -2.168 1.00 79.12 92 PRO A CA 1
ATOM 769 C C . PRO A 1 92 ? 4.347 -9.030 -2.304 1.00 79.12 92 PRO A C 1
ATOM 771 O O . PRO A 1 92 ? 3.698 -8.137 -2.847 1.00 79.12 92 PRO A O 1
ATOM 774 N N . ARG A 1 93 ? 5.590 -8.828 -1.849 1.00 69.38 93 ARG A N 1
ATOM 775 C CA . ARG A 1 93 ? 6.285 -7.543 -2.000 1.00 69.38 93 ARG A CA 1
ATOM 776 C C . ARG A 1 93 ? 6.490 -7.229 -3.482 1.00 69.38 93 ARG A C 1
ATOM 778 O O . ARG A 1 93 ? 7.137 -7.994 -4.202 1.00 69.38 93 ARG A O 1
ATOM 785 N N . GLU A 1 94 ? 5.981 -6.083 -3.914 1.00 67.69 94 GLU A N 1
ATOM 786 C CA . GLU A 1 94 ? 6.235 -5.550 -5.250 1.00 67.69 94 GLU A CA 1
ATOM 787 C C . GLU A 1 94 ? 7.696 -5.091 -5.359 1.00 67.69 94 GLU A C 1
ATOM 789 O O . GLU A 1 94 ? 8.207 -4.360 -4.510 1.00 67.69 94 GLU A O 1
ATOM 794 N N . SER A 1 95 ? 8.399 -5.546 -6.397 1.00 56.28 95 SER A N 1
ATOM 795 C CA . SER A 1 95 ? 9.799 -5.194 -6.656 1.00 56.28 95 SER A CA 1
ATOM 796 C C . SER A 1 95 ? 9.891 -4.090 -7.712 1.00 56.28 95 SER A C 1
ATOM 798 O O . SER A 1 95 ? 10.362 -4.339 -8.817 1.00 56.28 95 SER A O 1
ATOM 800 N N . PHE A 1 96 ? 9.433 -2.880 -7.383 1.00 55.00 96 PHE A N 1
ATOM 801 C CA . PHE A 1 96 ? 9.363 -1.759 -8.336 1.00 55.00 96 PHE A CA 1
ATOM 802 C C . PHE A 1 96 ? 10.752 -1.221 -8.754 1.00 55.00 96 PHE A C 1
ATOM 804 O O . PHE A 1 96 ? 10.966 -0.813 -9.892 1.00 55.00 96 PHE A O 1
ATOM 811 N N . GLY A 1 97 ? 11.746 -1.272 -7.856 1.00 57.22 97 GLY A N 1
ATOM 812 C CA . GLY A 1 97 ? 13.059 -0.643 -8.082 1.00 57.22 97 GLY A CA 1
ATOM 813 C C . GLY A 1 97 ? 13.930 -1.286 -9.172 1.00 57.22 97 GLY A C 1
ATOM 814 O O . GLY A 1 97 ? 14.710 -0.594 -9.821 1.00 57.22 97 GLY A O 1
ATOM 815 N N . ILE A 1 98 ? 13.792 -2.593 -9.410 1.00 64.44 98 ILE A N 1
ATOM 816 C CA . ILE A 1 98 ? 14.601 -3.308 -10.415 1.00 64.44 98 ILE A CA 1
ATOM 817 C C . ILE A 1 98 ? 14.126 -2.968 -11.836 1.00 64.44 98 ILE A C 1
ATOM 819 O O . ILE A 1 98 ? 14.930 -2.904 -12.765 1.00 64.44 98 ILE A O 1
ATOM 823 N N . GLU A 1 99 ? 12.829 -2.712 -12.016 1.00 66.44 99 GLU A N 1
ATOM 824 C CA . GLU A 1 99 ? 12.267 -2.376 -13.325 1.00 66.44 99 GLU A CA 1
ATOM 825 C C . GLU A 1 99 ? 12.698 -0.978 -13.780 1.00 66.44 99 GLU A C 1
ATOM 827 O O . GLU A 1 99 ? 13.147 -0.825 -14.915 1.00 66.44 99 GLU A O 1
ATOM 832 N N . LEU A 1 100 ? 12.669 0.015 -12.884 1.00 69.12 100 LEU A N 1
ATOM 833 C CA . LEU A 1 100 ? 13.100 1.380 -13.197 1.00 69.12 100 LEU A CA 1
ATOM 834 C C . LEU A 1 100 ? 14.600 1.460 -13.527 1.00 69.12 100 LEU A C 1
ATOM 836 O O . LEU A 1 100 ? 14.981 2.117 -14.493 1.00 69.12 100 LEU A O 1
ATOM 840 N N . LEU A 1 101 ? 15.449 0.743 -12.780 1.00 74.25 101 LEU A N 1
ATOM 841 C CA . LEU A 1 101 ? 16.888 0.667 -13.058 1.00 74.25 101 LEU A CA 1
ATOM 842 C C . LEU A 1 101 ? 17.169 0.095 -14.456 1.00 74.25 101 LEU A C 1
ATOM 844 O O . LEU A 1 101 ? 17.986 0.643 -15.196 1.00 74.25 101 LEU A O 1
ATOM 848 N N . ASN A 1 102 ? 16.465 -0.975 -14.835 1.00 70.62 102 ASN A N 1
ATOM 849 C CA . ASN A 1 102 ? 16.598 -1.573 -16.162 1.00 70.62 102 ASN A CA 1
ATOM 850 C C . ASN A 1 102 ? 16.148 -0.612 -17.271 1.00 70.62 102 ASN A C 1
ATOM 852 O O . ASN A 1 102 ? 16.815 -0.523 -18.299 1.00 70.62 102 ASN A O 1
ATOM 856 N N . ILE A 1 103 ? 15.062 0.139 -17.059 1.00 77.56 103 ILE A N 1
ATOM 857 C CA . ILE A 1 103 ? 14.602 1.164 -18.007 1.00 77.56 103 ILE A CA 1
ATOM 858 C C . ILE A 1 103 ? 15.672 2.252 -18.177 1.00 77.56 103 ILE A C 1
ATOM 860 O O . ILE A 1 103 ? 16.043 2.575 -19.304 1.00 77.56 103 ILE A O 1
ATOM 864 N N . CYS A 1 104 ? 16.232 2.770 -17.080 1.00 82.19 104 CYS A N 1
ATOM 865 C CA . CYS A 1 104 ? 17.301 3.769 -17.135 1.00 82.19 104 CYS A CA 1
ATOM 866 C C . CYS A 1 104 ? 18.540 3.260 -17.889 1.00 82.19 104 CYS A C 1
ATOM 868 O O . CYS A 1 104 ? 19.084 3.983 -18.719 1.00 82.19 104 CYS A O 1
ATOM 870 N N . LEU A 1 105 ? 18.962 2.011 -17.662 1.00 80.75 105 LEU A N 1
ATOM 871 C CA . LEU A 1 105 ? 20.093 1.403 -18.377 1.00 80.75 105 LEU A CA 1
ATOM 872 C C . LEU A 1 105 ? 19.840 1.291 -19.889 1.00 80.75 105 LEU A C 1
ATOM 874 O O . LEU A 1 105 ? 20.741 1.556 -20.685 1.00 80.75 105 LEU A O 1
ATOM 878 N N . ILE A 1 106 ? 18.611 0.962 -20.296 1.00 80.00 106 ILE A N 1
ATOM 879 C CA . ILE A 1 106 ? 18.201 0.941 -21.708 1.00 80.00 106 ILE A CA 1
ATOM 880 C C . ILE A 1 106 ? 18.302 2.346 -2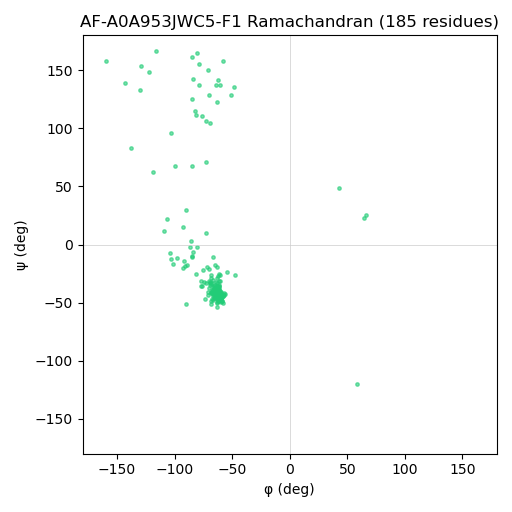2.324 1.00 80.00 106 ILE A C 1
ATOM 882 O O . ILE A 1 106 ? 18.842 2.503 -23.417 1.00 80.00 106 ILE A O 1
ATOM 886 N N . PHE A 1 107 ? 17.846 3.386 -21.621 1.00 81.38 107 PHE A N 1
ATOM 887 C CA . PHE A 1 107 ? 17.949 4.764 -22.114 1.00 81.38 107 PHE A CA 1
ATOM 888 C C . PHE A 1 107 ? 19.394 5.265 -22.189 1.00 81.38 107 PHE A C 1
ATOM 890 O O . PHE A 1 107 ? 19.767 5.891 -23.179 1.00 81.38 107 PHE A O 1
ATOM 897 N N . ILE A 1 108 ? 20.223 4.962 -21.186 1.00 84.31 108 ILE A N 1
ATOM 898 C CA . ILE A 1 108 ? 21.644 5.341 -21.171 1.00 84.31 108 ILE A CA 1
ATOM 899 C C . ILE A 1 108 ? 22.390 4.667 -22.327 1.00 84.31 108 ILE A C 1
ATOM 901 O O . ILE A 1 108 ? 23.152 5.325 -23.033 1.00 84.31 108 ILE A O 1
ATOM 905 N N . THR A 1 109 ? 22.152 3.372 -22.555 1.00 78.50 109 THR A N 1
ATOM 906 C CA . THR A 1 109 ? 22.783 2.634 -23.663 1.00 78.50 109 THR A CA 1
ATOM 907 C C . THR A 1 109 ? 22.328 3.148 -25.029 1.00 78.50 109 THR A C 1
ATOM 909 O O . THR A 1 109 ? 23.163 3.326 -25.916 1.00 78.50 109 THR A O 1
ATOM 912 N N . ALA A 1 110 ? 21.042 3.473 -25.192 1.00 79.06 110 ALA A N 1
ATOM 913 C CA . ALA A 1 110 ? 20.529 4.092 -26.413 1.00 79.06 110 ALA A CA 1
ATOM 914 C C . ALA A 1 110 ? 21.142 5.484 -26.660 1.00 79.06 110 ALA A C 1
ATOM 916 O O . ALA A 1 110 ? 21.600 5.769 -27.767 1.00 79.06 110 ALA A O 1
ATOM 917 N N . LEU A 1 111 ? 21.210 6.332 -25.627 1.00 83.62 111 LEU A N 1
ATOM 918 C CA . LEU A 1 111 ? 21.791 7.673 -25.714 1.00 83.62 111 LEU A CA 1
ATOM 919 C C . LEU A 1 111 ? 23.285 7.629 -26.057 1.00 83.62 111 LEU A C 1
ATOM 921 O O . LEU A 1 111 ? 23.734 8.393 -26.909 1.00 83.62 111 LEU A O 1
ATOM 925 N N . ALA A 1 112 ? 24.044 6.713 -25.449 1.00 80.31 112 ALA A N 1
ATOM 926 C CA . ALA A 1 112 ? 25.453 6.509 -25.774 1.00 80.31 112 ALA A CA 1
ATOM 927 C C . ALA A 1 112 ? 25.643 6.179 -27.263 1.00 80.31 112 ALA A C 1
ATOM 929 O O . ALA A 1 112 ? 26.509 6.764 -27.908 1.00 80.31 112 ALA A O 1
ATOM 930 N N . GLY A 1 113 ? 24.777 5.329 -27.831 1.00 76.06 113 GLY A N 1
ATOM 931 C CA . GLY A 1 113 ? 24.773 5.033 -29.265 1.00 76.06 113 GLY A CA 1
ATOM 932 C C . GLY A 1 113 ? 24.551 6.273 -30.138 1.00 76.06 113 GLY A C 1
ATOM 933 O O . GLY A 1 113 ? 25.278 6.472 -31.110 1.00 76.06 113 GLY A O 1
ATOM 934 N N . VAL A 1 114 ? 23.607 7.148 -29.768 1.00 80.69 114 VAL A N 1
ATOM 935 C CA . VAL A 1 114 ? 23.352 8.414 -30.487 1.00 80.69 114 VAL A CA 1
ATOM 936 C C . VAL A 1 114 ? 24.560 9.351 -30.420 1.00 80.69 114 VAL A C 1
ATOM 938 O O . VAL A 1 114 ? 24.938 9.938 -31.433 1.00 80.69 114 VAL A O 1
ATOM 941 N N . VAL A 1 115 ? 25.204 9.467 -29.255 1.00 80.88 115 VAL A N 1
ATOM 942 C CA . VAL A 1 115 ? 26.406 10.298 -29.073 1.00 80.88 115 VAL A CA 1
ATOM 943 C C . VAL A 1 115 ? 27.556 9.789 -29.947 1.00 80.88 115 VAL A C 1
ATOM 945 O O . VAL A 1 115 ? 28.192 10.583 -30.637 1.00 80.88 115 VAL A O 1
ATOM 948 N N . THR A 1 116 ? 27.795 8.477 -30.002 1.00 73.69 116 THR A N 1
ATOM 949 C CA . THR A 1 116 ? 28.841 7.898 -30.864 1.00 73.69 116 THR A CA 1
ATOM 950 C C . THR A 1 116 ? 28.592 8.180 -32.352 1.00 73.69 116 THR A C 1
ATOM 952 O O . THR A 1 116 ? 29.544 8.428 -33.090 1.00 73.69 116 THR A O 1
ATOM 955 N N . ILE A 1 117 ? 27.327 8.196 -32.792 1.00 72.12 117 ILE A N 1
ATOM 956 C CA . ILE A 1 117 ? 26.942 8.581 -34.162 1.00 72.12 117 ILE A CA 1
ATOM 957 C C . ILE A 1 117 ? 27.204 10.078 -34.399 1.00 72.12 117 ILE A C 1
ATOM 959 O O . ILE A 1 117 ? 27.806 10.442 -35.407 1.00 72.12 117 ILE A O 1
ATOM 963 N N . GLY A 1 118 ? 26.798 10.945 -33.466 1.00 74.12 118 GLY A N 1
ATOM 964 C CA . GLY A 1 118 ? 26.933 12.401 -33.593 1.00 74.12 118 GLY A CA 1
ATOM 965 C C . GLY A 1 118 ? 28.379 12.909 -33.590 1.00 74.12 118 GLY A C 1
ATOM 966 O O . GLY A 1 118 ? 28.678 13.895 -34.256 1.00 74.12 118 GLY A O 1
ATOM 967 N N . PHE A 1 119 ? 29.289 12.221 -32.894 1.00 78.81 119 PHE A N 1
ATOM 968 C CA . PHE A 1 119 ? 30.716 12.568 -32.852 1.00 78.81 119 PHE A CA 1
ATOM 969 C C . PHE A 1 119 ? 31.543 11.987 -34.012 1.00 78.81 119 PHE A C 1
ATOM 971 O O . PHE A 1 119 ? 32.757 12.177 -34.042 1.00 78.81 119 PHE A O 1
ATOM 978 N N . GLY A 1 120 ? 30.923 11.287 -34.971 1.00 66.06 120 GLY A N 1
ATOM 979 C CA . GLY A 1 120 ? 31.625 10.798 -36.163 1.00 66.06 120 GLY A CA 1
ATOM 980 C C . GLY A 1 120 ? 32.714 9.761 -35.867 1.00 66.06 120 GLY A C 1
ATOM 981 O O . GLY A 1 120 ? 33.629 9.583 -36.671 1.00 66.06 120 GLY A O 1
ATOM 982 N N . LEU A 1 121 ? 32.623 9.063 -34.728 1.00 65.62 121 LEU A N 1
ATOM 983 C CA . LEU A 1 121 ? 33.484 7.932 -34.379 1.00 65.62 121 LEU A CA 1
ATOM 984 C C . LEU A 1 121 ? 33.087 6.722 -35.243 1.00 65.62 121 LEU A C 1
ATOM 986 O O . LEU A 1 121 ? 32.477 5.772 -34.769 1.00 65.62 121 LEU A O 1
ATOM 990 N N . ALA A 1 122 ? 33.396 6.796 -36.539 1.00 58.41 122 ALA A N 1
ATOM 991 C CA . ALA A 1 122 ? 32.911 5.911 -37.599 1.00 58.41 122 ALA A CA 1
ATOM 992 C C . ALA A 1 122 ? 33.520 4.495 -37.591 1.00 58.41 122 ALA A C 1
ATOM 994 O O . ALA A 1 122 ? 33.326 3.732 -38.541 1.00 58.41 122 ALA A O 1
ATOM 995 N N . ASP A 1 123 ? 34.258 4.116 -36.544 1.00 72.38 123 ASP A N 1
ATOM 996 C CA . ASP A 1 123 ? 34.712 2.737 -36.413 1.00 72.38 123 ASP A CA 1
ATOM 997 C C . ASP A 1 123 ? 33.516 1.853 -36.045 1.00 72.38 123 ASP A C 1
ATOM 999 O O . ASP A 1 123 ? 33.029 1.848 -34.914 1.00 72.38 123 ASP A O 1
ATOM 1003 N N . SER A 1 124 ? 33.055 1.080 -37.030 1.00 63.44 124 SER A N 1
ATOM 1004 C CA . SER A 1 124 ? 31.954 0.116 -36.912 1.00 63.44 124 SER A CA 1
ATOM 1005 C C . SER A 1 124 ? 32.058 -0.813 -35.687 1.00 63.44 124 SER A C 1
ATOM 1007 O O . SER A 1 124 ? 31.041 -1.274 -35.163 1.00 63.44 124 SER A O 1
ATOM 1009 N N . ARG A 1 125 ? 33.278 -1.052 -35.182 1.00 71.56 125 ARG A N 1
ATOM 1010 C CA . ARG A 1 125 ? 33.554 -1.884 -34.001 1.00 71.56 125 ARG A CA 1
ATOM 1011 C C . ARG A 1 125 ? 33.055 -1.255 -32.698 1.00 71.56 125 ARG A C 1
ATOM 1013 O O . ARG A 1 125 ? 32.717 -1.987 -31.769 1.00 71.56 125 ARG A O 1
ATOM 1020 N N . LEU A 1 126 ? 32.943 0.073 -32.640 1.00 69.81 126 LEU A N 1
ATOM 1021 C CA . LEU A 1 126 ? 32.467 0.805 -31.462 1.00 69.81 126 LEU A CA 1
ATOM 1022 C C . LEU A 1 126 ? 30.961 0.632 -31.221 1.00 69.81 126 LEU A C 1
ATOM 1024 O O . LEU A 1 126 ? 30.509 0.818 -30.094 1.00 69.81 126 LEU A O 1
ATOM 1028 N N . TYR A 1 127 ? 30.189 0.214 -32.231 1.00 68.69 127 TYR A N 1
ATOM 1029 C CA . TYR A 1 127 ? 28.740 -0.002 -32.102 1.00 68.69 127 TYR A CA 1
ATOM 1030 C C . TYR A 1 127 ? 28.369 -1.421 -31.659 1.00 68.69 127 TYR A C 1
ATOM 1032 O O . TYR A 1 127 ? 27.264 -1.636 -31.161 1.00 68.69 127 TYR A O 1
ATOM 1040 N N . VAL A 1 128 ? 29.284 -2.387 -31.780 1.00 76.75 128 VAL A N 1
ATOM 1041 C CA . VAL A 1 128 ? 29.024 -3.787 -31.402 1.00 76.75 128 VAL A CA 1
ATOM 1042 C C . VAL A 1 128 ? 28.792 -3.910 -29.896 1.00 76.75 128 VAL A C 1
ATOM 1044 O O . VAL A 1 128 ? 27.888 -4.623 -29.463 1.00 76.75 128 VAL A O 1
ATOM 1047 N N . ILE A 1 129 ? 29.567 -3.175 -29.093 1.00 77.19 129 ILE A N 1
ATOM 1048 C CA . ILE A 1 129 ? 29.494 -3.233 -27.628 1.00 77.19 129 ILE A CA 1
ATOM 1049 C C . ILE A 1 129 ? 28.170 -2.634 -27.106 1.00 77.19 129 ILE A C 1
ATOM 1051 O O . ILE A 1 129 ? 27.471 -3.337 -26.375 1.00 77.19 129 ILE A O 1
ATOM 1055 N N . PRO A 1 130 ? 27.742 -1.413 -27.494 1.00 72.31 130 PRO A N 1
ATOM 1056 C CA . PRO A 1 130 ? 26.444 -0.866 -27.094 1.00 72.31 130 PRO A CA 1
ATOM 1057 C C . PRO A 1 130 ? 25.256 -1.713 -27.556 1.00 72.31 130 PRO A C 1
ATOM 1059 O O . PRO A 1 130 ? 24.317 -1.901 -26.788 1.00 72.31 130 PRO A O 1
ATOM 1062 N N . LEU A 1 131 ? 25.295 -2.258 -28.779 1.00 78.00 131 LEU A N 1
ATOM 1063 C CA . LEU A 1 131 ? 24.201 -3.075 -29.312 1.00 78.00 131 LEU A CA 1
ATOM 1064 C C . LEU A 1 131 ? 24.076 -4.411 -28.562 1.00 78.00 131 LEU A C 1
ATOM 1066 O O . LEU A 1 131 ? 22.969 -4.844 -28.238 1.00 78.00 131 LEU A O 1
ATOM 1070 N N . ALA A 1 132 ? 25.210 -5.040 -28.236 1.00 82.12 132 ALA A N 1
ATOM 1071 C CA . ALA A 1 132 ? 25.247 -6.250 -27.420 1.00 82.12 132 ALA A CA 1
ATOM 1072 C C . ALA A 1 132 ? 24.760 -5.979 -25.988 1.00 82.12 132 ALA A C 1
ATOM 1074 O O . ALA A 1 132 ? 23.929 -6.729 -25.476 1.00 82.12 132 ALA A O 1
ATOM 1075 N N . LEU A 1 133 ? 25.209 -4.884 -25.362 1.00 80.88 133 LEU A N 1
ATOM 1076 C CA . LEU A 1 133 ? 24.745 -4.472 -24.033 1.00 80.88 133 LEU A CA 1
ATOM 1077 C C . LEU A 1 133 ? 23.244 -4.176 -24.028 1.00 80.88 133 LEU A C 1
ATOM 1079 O O . LEU A 1 133 ? 22.539 -4.647 -23.141 1.00 80.88 133 LEU A O 1
ATOM 1083 N N . PHE A 1 134 ? 22.734 -3.478 -25.044 1.00 81.62 134 PHE A N 1
ATOM 1084 C CA . PHE A 1 134 ? 21.304 -3.234 -25.208 1.00 81.62 134 PHE A CA 1
ATOM 1085 C C . PHE A 1 134 ? 20.525 -4.547 -25.335 1.00 81.62 134 PHE A C 1
ATOM 1087 O O . PHE A 1 134 ? 19.525 -4.731 -24.645 1.00 81.62 134 PHE A O 1
ATOM 1094 N N . GLY A 1 135 ? 20.997 -5.489 -26.157 1.00 82.94 135 GLY A N 1
ATOM 1095 C CA . GLY A 1 135 ? 20.381 -6.808 -26.307 1.00 82.94 135 GLY A CA 1
ATOM 1096 C C . GLY A 1 135 ? 20.338 -7.602 -24.997 1.00 82.94 135 GLY A C 1
ATOM 1097 O O . GLY A 1 135 ? 19.299 -8.171 -24.658 1.00 82.94 135 GLY A O 1
ATOM 1098 N N . VAL A 1 136 ? 21.429 -7.588 -24.223 1.00 85.12 136 VAL A N 1
ATOM 1099 C CA . VAL A 1 136 ? 21.506 -8.231 -22.900 1.00 85.12 136 VAL A CA 1
ATOM 1100 C C . VAL A 1 136 ? 20.581 -7.541 -21.896 1.00 85.12 136 VAL A C 1
ATOM 1102 O O . VAL A 1 136 ? 19.800 -8.220 -21.232 1.00 85.12 136 VAL A O 1
ATOM 1105 N N . CYS A 1 137 ? 20.599 -6.208 -21.810 1.00 80.88 137 CYS A N 1
ATOM 1106 C CA . CYS A 1 137 ? 19.702 -5.439 -20.944 1.00 80.88 137 CYS A CA 1
ATOM 1107 C C . CYS A 1 137 ? 18.230 -5.674 -21.302 1.00 80.88 137 CYS A C 1
ATOM 1109 O O . CYS A 1 137 ? 17.411 -5.899 -20.414 1.00 80.88 137 CYS A O 1
ATOM 1111 N N . TRP A 1 138 ? 17.893 -5.690 -22.592 1.00 79.88 138 TRP A N 1
ATOM 1112 C CA . TRP A 1 138 ? 16.548 -5.983 -23.082 1.00 79.88 138 TRP A CA 1
ATOM 1113 C C . TRP A 1 138 ? 16.110 -7.410 -22.740 1.00 79.88 138 TRP A C 1
ATOM 1115 O O . TRP A 1 138 ? 14.981 -7.626 -22.293 1.00 79.88 138 TRP A O 1
ATOM 1125 N N . TRP A 1 139 ? 16.997 -8.394 -22.910 1.00 83.19 139 TRP A N 1
ATOM 1126 C CA . TRP A 1 139 ? 16.723 -9.784 -22.552 1.00 83.19 139 TRP A CA 1
ATOM 1127 C C . TRP A 1 139 ? 16.519 -9.951 -21.042 1.00 83.19 139 TRP A C 1
ATOM 1129 O O . TRP A 1 139 ? 15.522 -10.544 -20.630 1.00 83.19 139 TRP A O 1
ATOM 1139 N N . LEU A 1 140 ? 17.387 -9.359 -20.215 1.00 80.50 140 LEU A N 1
ATOM 1140 C CA . LEU A 1 140 ? 17.246 -9.345 -18.756 1.00 80.50 140 LEU A CA 1
ATOM 1141 C C . LEU A 1 140 ? 15.963 -8.634 -18.313 1.00 80.50 140 LEU A C 1
ATOM 1143 O O . LEU A 1 140 ? 15.263 -9.141 -17.438 1.00 80.50 140 LEU A O 1
ATOM 1147 N N . PHE A 1 141 ? 15.610 -7.513 -18.945 1.00 77.81 141 PHE A N 1
ATOM 1148 C CA . PHE A 1 141 ? 14.354 -6.807 -18.697 1.00 77.81 141 PHE A CA 1
ATOM 1149 C C . PHE A 1 141 ? 13.143 -7.677 -19.045 1.00 77.81 141 PHE A C 1
ATOM 1151 O O . PHE A 1 141 ? 12.216 -7.791 -18.245 1.00 77.81 141 PHE A O 1
ATOM 1158 N N . ARG A 1 142 ? 13.158 -8.360 -20.196 1.00 78.88 142 ARG A N 1
ATOM 1159 C CA . ARG A 1 142 ? 12.103 -9.313 -20.580 1.00 78.88 142 ARG A CA 1
ATOM 1160 C C . ARG A 1 142 ? 11.986 -10.467 -19.590 1.00 78.88 142 ARG A C 1
ATOM 1162 O O . ARG A 1 142 ? 10.869 -10.842 -19.246 1.00 78.88 142 ARG A O 1
ATOM 1169 N N . LEU A 1 143 ? 13.103 -10.997 -19.100 1.00 79.69 143 LEU A N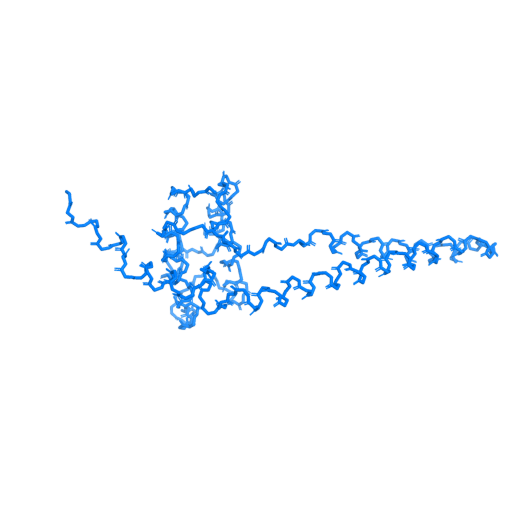 1
ATOM 1170 C CA . LEU A 1 143 ? 13.124 -12.068 -18.102 1.00 79.69 143 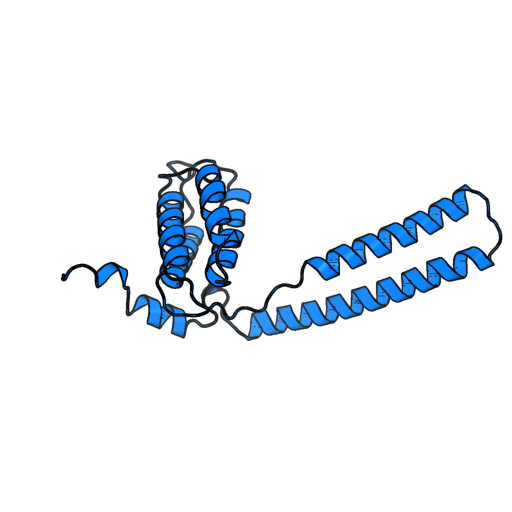LEU A CA 1
ATOM 1171 C C . LEU A 1 143 ? 12.611 -11.594 -16.737 1.00 79.69 143 LEU A C 1
ATOM 1173 O O . LEU A 1 143 ? 11.828 -12.294 -16.095 1.00 79.69 143 LEU A O 1
ATOM 1177 N N . ALA A 1 144 ? 13.000 -10.392 -16.312 1.00 73.50 144 ALA A N 1
ATOM 1178 C CA . ALA A 1 144 ? 12.488 -9.756 -15.105 1.00 73.50 144 ALA A CA 1
ATOM 1179 C C . ALA A 1 144 ? 10.975 -9.522 -15.208 1.00 73.50 144 ALA A C 1
ATOM 1181 O O . ALA A 1 144 ? 10.243 -9.909 -14.302 1.00 73.50 144 ALA A O 1
ATOM 1182 N N . ARG A 1 145 ? 10.498 -9.002 -16.344 1.00 70.00 145 ARG A N 1
ATOM 1183 C CA . ARG A 1 145 ? 9.076 -8.762 -16.609 1.00 70.00 145 ARG A CA 1
ATOM 1184 C C . ARG A 1 145 ? 8.265 -10.054 -16.706 1.00 70.00 145 ARG A C 1
ATOM 1186 O O . ARG A 1 145 ? 7.138 -10.085 -16.232 1.00 70.00 145 ARG A O 1
ATOM 1193 N N . ALA A 1 146 ? 8.825 -11.124 -17.271 1.00 71.62 146 ALA A N 1
ATOM 1194 C CA . ALA A 1 146 ? 8.187 -12.442 -17.295 1.00 71.62 146 ALA A CA 1
ATOM 1195 C C . ALA A 1 146 ? 8.060 -13.044 -15.883 1.00 71.62 146 ALA A C 1
ATOM 1197 O O . ALA A 1 146 ? 7.031 -13.614 -15.537 1.00 71.62 146 ALA A O 1
ATOM 1198 N N . ARG A 1 147 ? 9.073 -12.863 -15.025 1.00 67.00 147 ARG A N 1
ATOM 1199 C CA . ARG A 1 147 ? 8.993 -13.258 -13.608 1.00 67.00 147 ARG A CA 1
ATOM 1200 C C . ARG A 1 147 ? 8.036 -12.369 -12.813 1.00 67.00 147 ARG A C 1
ATOM 1202 O O . ARG A 1 147 ? 7.341 -12.862 -11.929 1.00 67.00 147 ARG A O 1
ATOM 1209 N N . ALA A 1 148 ? 7.993 -11.072 -13.108 1.00 63.94 148 ALA A N 1
ATOM 1210 C CA . ALA A 1 148 ? 7.050 -10.139 -12.503 1.00 63.94 148 ALA A CA 1
ATOM 1211 C C . ALA A 1 148 ? 5.608 -10.478 -12.905 1.00 63.94 148 ALA A C 1
ATOM 1213 O O . ALA A 1 148 ? 4.741 -10.527 -12.040 1.00 63.94 148 ALA A O 1
ATOM 1214 N N . SER A 1 149 ? 5.353 -10.817 -14.173 1.00 60.19 149 SER A N 1
ATOM 1215 C CA . SER A 1 149 ? 4.025 -11.239 -14.630 1.00 60.19 149 SER A CA 1
ATOM 1216 C C . SER A 1 149 ? 3.605 -12.584 -14.041 1.00 60.19 149 SER A C 1
ATOM 1218 O O . SER A 1 149 ? 2.430 -12.765 -13.739 1.00 60.19 149 SER A O 1
ATOM 1220 N N . GLU A 1 150 ? 4.539 -13.505 -13.793 1.00 62.50 150 GLU A N 1
ATOM 1221 C CA . GLU A 1 150 ? 4.242 -14.731 -13.049 1.00 62.50 150 GLU A CA 1
ATOM 1222 C C . GLU A 1 150 ? 3.908 -14.436 -11.581 1.00 62.50 150 GLU A C 1
ATOM 1224 O O . GLU A 1 150 ? 2.972 -15.019 -11.042 1.00 62.50 150 GLU A O 1
ATOM 1229 N N . LYS A 1 151 ? 4.602 -13.487 -10.938 1.00 59.25 151 LYS A N 1
ATOM 1230 C CA . LYS A 1 151 ? 4.244 -13.023 -9.588 1.00 59.25 151 LYS A CA 1
ATOM 1231 C C . LYS A 1 151 ? 2.876 -12.348 -9.554 1.00 59.25 151 LYS A C 1
ATOM 1233 O O . LYS A 1 151 ? 2.141 -12.593 -8.608 1.00 59.25 151 LYS A O 1
ATOM 1238 N N . VAL A 1 152 ? 2.527 -11.546 -10.561 1.00 59.53 152 VAL A N 1
ATOM 1239 C CA . VAL A 1 152 ? 1.194 -10.932 -10.692 1.00 59.53 152 VAL A CA 1
ATOM 1240 C C . VAL A 1 152 ? 0.129 -12.006 -10.936 1.00 59.53 152 VAL A C 1
ATOM 1242 O O . VAL A 1 152 ? -0.866 -12.025 -10.231 1.00 59.53 152 VAL A O 1
ATOM 1245 N N . ARG A 1 153 ? 0.367 -12.992 -11.812 1.00 57.66 153 ARG A N 1
ATOM 1246 C CA . ARG A 1 153 ? -0.567 -14.122 -12.002 1.00 57.66 153 ARG A CA 1
ATOM 1247 C C . ARG A 1 153 ? -0.715 -14.976 -10.748 1.00 57.66 153 ARG A C 1
ATOM 1249 O O . ARG A 1 153 ? -1.820 -15.397 -10.437 1.00 57.66 153 ARG A O 1
ATOM 1256 N N . ARG A 1 154 ? 0.372 -15.221 -10.008 1.00 60.00 154 ARG A N 1
ATOM 1257 C CA . ARG A 1 154 ? 0.298 -15.877 -8.696 1.00 60.00 154 ARG A CA 1
ATOM 1258 C C . ARG A 1 154 ? -0.451 -15.002 -7.699 1.00 60.00 154 ARG A C 1
ATOM 1260 O O . ARG A 1 154 ? -1.241 -15.538 -6.948 1.00 60.00 154 ARG A O 1
ATOM 1267 N N . ARG A 1 155 ? -0.256 -13.682 -7.706 1.00 56.41 155 ARG A N 1
ATOM 1268 C CA . ARG A 1 155 ? -0.992 -12.727 -6.865 1.00 56.41 155 ARG A CA 1
ATOM 1269 C C . ARG A 1 155 ? -2.500 -12.810 -7.112 1.00 56.41 155 ARG A C 1
ATOM 1271 O O . ARG A 1 155 ? -3.243 -12.910 -6.145 1.00 56.41 155 ARG A O 1
ATOM 1278 N N . ASP A 1 156 ? -2.912 -12.872 -8.374 1.00 57.97 156 ASP A N 1
ATOM 1279 C CA . ASP A 1 156 ? -4.317 -13.017 -8.777 1.00 57.97 156 ASP A CA 1
ATOM 1280 C C . ASP A 1 156 ? -4.883 -14.418 -8.458 1.00 57.97 156 ASP A C 1
ATOM 1282 O O . ASP A 1 156 ? -6.092 -14.595 -8.360 1.00 57.97 156 ASP A O 1
ATOM 1286 N N . GLN A 1 157 ? -4.015 -15.424 -8.282 1.00 59.75 157 GLN A N 1
ATOM 1287 C CA . GLN A 1 157 ? -4.383 -16.788 -7.875 1.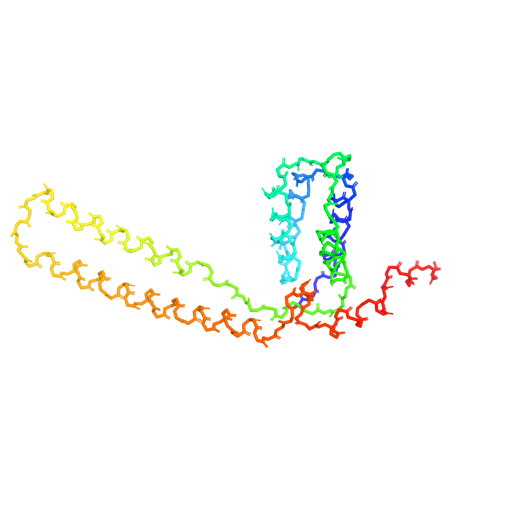00 59.75 157 GLN A CA 1
ATOM 1288 C C . GLN A 1 157 ? -4.323 -17.024 -6.353 1.00 59.75 157 GLN A C 1
ATOM 1290 O O . GLN A 1 157 ? -4.912 -17.988 -5.871 1.00 59.75 157 GLN A O 1
ATOM 1295 N N . LEU A 1 158 ? -3.586 -16.202 -5.598 1.00 56.50 158 LEU A N 1
ATOM 1296 C CA . LEU A 1 158 ? -3.276 -16.419 -4.176 1.00 56.50 158 LEU A CA 1
ATOM 1297 C C . LEU A 1 158 ? -4.286 -15.779 -3.220 1.00 56.50 158 LEU A C 1
ATOM 1299 O O . LEU A 1 158 ? -4.320 -16.163 -2.051 1.00 56.50 158 LEU A O 1
ATOM 1303 N N . GLY A 1 159 ? -5.081 -14.816 -3.683 1.00 61.69 159 GLY A N 1
ATOM 1304 C CA . GLY A 1 159 ? -6.014 -14.103 -2.824 1.00 61.69 159 GLY A CA 1
ATOM 1305 C C . GLY A 1 159 ? -7.137 -13.428 -3.587 1.00 61.69 159 GLY A C 1
ATOM 1306 O O . GLY A 1 159 ? -7.018 -13.135 -4.775 1.00 61.69 159 GLY A O 1
ATOM 1307 N N . ASP A 1 160 ? -8.233 -13.169 -2.883 1.00 76.38 160 ASP A N 1
ATOM 1308 C CA . ASP A 1 160 ? -9.325 -12.375 -3.430 1.00 76.38 160 ASP A CA 1
ATOM 1309 C C . ASP A 1 160 ? -8.978 -10.894 -3.258 1.00 76.38 160 ASP A C 1
ATOM 1311 O O . ASP A 1 160 ? -8.863 -10.395 -2.138 1.00 76.38 160 ASP A O 1
ATOM 1315 N N . TYR A 1 161 ? -8.795 -10.168 -4.361 1.00 73.00 161 TYR A N 1
ATOM 1316 C CA . TYR A 1 161 ? -8.534 -8.728 -4.305 1.00 73.00 161 TYR A CA 1
ATOM 1317 C C . TYR A 1 161 ? -9.701 -7.963 -3.648 1.00 73.00 161 TYR A C 1
ATOM 1319 O O . TYR A 1 161 ? -9.497 -6.933 -2.997 1.00 73.00 161 TYR A O 1
ATOM 1327 N N . ALA A 1 162 ? -10.919 -8.513 -3.707 1.00 79.56 162 ALA A N 1
ATOM 1328 C CA . ALA A 1 162 ? -12.071 -8.003 -2.969 1.00 79.56 162 ALA A CA 1
ATOM 1329 C C . ALA A 1 162 ? -11.939 -8.158 -1.440 1.00 79.56 162 ALA A C 1
ATOM 1331 O O . ALA A 1 162 ? -12.716 -7.555 -0.701 1.00 79.56 162 ALA A O 1
ATOM 1332 N N . ALA A 1 163 ? -10.940 -8.904 -0.953 1.00 85.19 163 ALA A N 1
ATOM 1333 C CA . ALA A 1 163 ? -10.612 -9.049 0.464 1.00 85.19 163 ALA A CA 1
ATOM 1334 C C . ALA A 1 163 ? -9.460 -8.143 0.929 1.00 85.19 163 ALA A C 1
ATOM 1336 O O . ALA A 1 163 ? -9.267 -7.993 2.137 1.00 85.19 163 ALA A O 1
ATOM 1337 N N . TRP A 1 164 ? -8.714 -7.509 0.014 1.00 88.75 164 TRP A N 1
ATOM 1338 C CA . TRP A 1 164 ? -7.571 -6.649 0.356 1.00 88.75 164 TRP A CA 1
ATOM 1339 C C . TRP A 1 164 ? -7.937 -5.628 1.466 1.00 88.75 164 TRP A C 1
ATOM 1341 O O . TRP A 1 164 ? -9.037 -5.069 1.417 1.00 88.75 164 TRP A O 1
ATOM 1351 N N . PRO A 1 165 ? -7.099 -5.392 2.500 1.00 92.06 165 PRO A N 1
ATOM 1352 C CA . PRO A 1 165 ? -5.700 -5.819 2.663 1.00 92.06 165 PRO A CA 1
ATOM 1353 C C . PRO A 1 165 ? -5.488 -7.260 3.141 1.00 92.06 165 PRO A C 1
ATOM 1355 O O . PRO A 1 165 ? -4.341 -7.695 3.252 1.00 92.06 165 PRO A O 1
ATOM 1358 N N . PHE A 1 166 ? -6.555 -8.012 3.413 1.00 91.44 166 PHE A N 1
ATOM 1359 C CA . PHE A 1 166 ? -6.448 -9.435 3.726 1.00 91.44 166 PHE A CA 1
ATOM 1360 C C . PHE A 1 166 ? -6.074 -10.223 2.471 1.00 91.44 166 PHE A C 1
ATOM 1362 O O . PHE A 1 166 ? -6.413 -9.820 1.358 1.00 91.44 166 PHE A O 1
ATOM 1369 N N . LEU A 1 167 ? -5.358 -11.336 2.639 1.00 87.81 167 LEU A N 1
ATOM 1370 C CA . LEU A 1 167 ? -5.079 -12.245 1.526 1.00 87.81 167 LEU A CA 1
ATOM 1371 C C . LEU A 1 167 ? -6.314 -13.100 1.198 1.00 87.81 167 LEU A C 1
ATOM 1373 O O . LEU A 1 167 ? -6.581 -13.380 0.033 1.00 87.81 167 LEU A O 1
ATOM 1377 N N . ARG A 1 168 ? -7.089 -13.496 2.216 1.00 87.12 168 ARG A N 1
ATOM 1378 C CA . ARG A 1 168 ? -8.246 -14.392 2.084 1.00 87.12 168 ARG A CA 1
ATOM 1379 C C . ARG A 1 168 ? -9.521 -13.738 2.616 1.00 87.12 168 ARG A C 1
ATOM 1381 O O . ARG A 1 168 ? -9.484 -12.986 3.590 1.00 87.12 168 ARG A O 1
ATOM 1388 N N . ASN A 1 169 ? -10.664 -14.090 2.027 1.00 86.56 169 ASN A N 1
ATOM 1389 C CA . ASN A 1 169 ? -11.978 -13.661 2.524 1.00 86.56 169 ASN A CA 1
ATOM 1390 C C . ASN A 1 169 ? -12.288 -14.197 3.924 1.00 86.56 169 ASN A C 1
ATOM 1392 O O . ASN A 1 169 ? -12.939 -13.504 4.702 1.00 86.56 169 ASN A O 1
ATOM 1396 N N . ASP A 1 170 ? -11.810 -15.395 4.258 1.00 88.06 170 ASP A N 1
ATOM 1397 C CA . ASP A 1 170 ? -12.043 -15.999 5.572 1.00 88.06 170 ASP A CA 1
ATOM 1398 C C . ASP A 1 170 ? -11.404 -15.171 6.693 1.00 88.0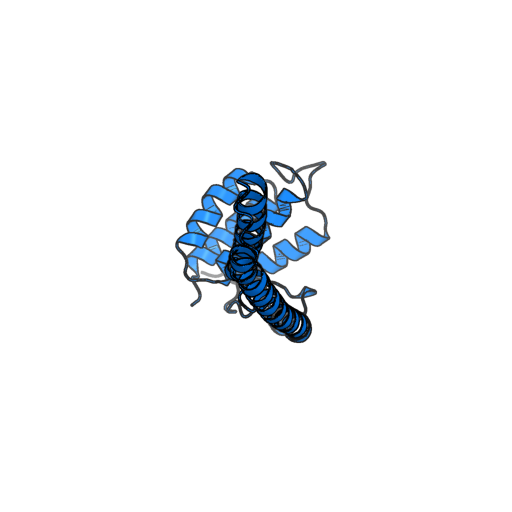6 170 ASP A C 1
ATOM 1400 O O . ASP A 1 170 ? -12.018 -14.971 7.740 1.00 88.06 170 ASP A O 1
ATOM 1404 N N . ASP A 1 171 ? -10.217 -14.605 6.448 1.00 88.88 171 ASP A N 1
ATOM 1405 C CA . ASP A 1 171 ? -9.529 -13.736 7.406 1.00 88.88 171 ASP A CA 1
ATOM 1406 C C . ASP A 1 171 ? -10.297 -12.423 7.604 1.00 88.88 171 ASP A C 1
ATOM 1408 O O . ASP A 1 171 ? -10.490 -11.967 8.734 1.00 88.88 171 ASP A O 1
ATOM 1412 N N . LEU A 1 172 ? -10.819 -11.849 6.512 1.00 89.31 172 LEU A N 1
ATOM 1413 C CA . LEU A 1 172 ? -11.705 -10.686 6.569 1.00 89.31 172 LEU A CA 1
ATOM 1414 C C . LEU A 1 172 ? -12.994 -11.007 7.345 1.00 89.31 172 LEU A C 1
ATOM 1416 O O . LEU A 1 172 ? -13.419 -10.219 8.192 1.00 89.31 172 LEU A O 1
ATOM 1420 N N . ALA A 1 173 ? -13.622 -12.154 7.082 1.00 88.62 173 ALA A N 1
ATOM 1421 C CA . ALA A 1 173 ? -14.839 -12.584 7.763 1.00 88.62 173 ALA A CA 1
ATOM 1422 C C . ALA A 1 173 ? -14.594 -12.806 9.265 1.00 88.62 173 ALA A C 1
ATOM 1424 O O . ALA A 1 173 ? -15.364 -12.315 10.094 1.00 88.62 173 ALA A O 1
ATOM 1425 N N . ALA A 1 174 ? -13.486 -13.457 9.628 1.00 87.75 174 ALA A N 1
ATOM 1426 C CA . ALA A 1 174 ? -13.080 -13.670 11.013 1.00 87.75 174 ALA A CA 1
ATOM 1427 C C . ALA A 1 174 ? -12.785 -12.347 11.740 1.00 87.75 174 ALA A C 1
ATOM 1429 O O . ALA A 1 174 ? -13.240 -12.146 12.870 1.00 87.75 174 ALA A O 1
ATOM 1430 N N . ALA A 1 175 ? -12.083 -11.415 11.086 1.00 87.62 175 ALA A N 1
ATOM 1431 C CA . ALA A 1 175 ? -11.801 -10.090 11.636 1.00 87.62 175 ALA A CA 1
ATOM 1432 C C . ALA A 1 175 ? -13.083 -9.258 11.827 1.00 87.62 175 ALA A C 1
ATOM 1434 O O . ALA A 1 175 ? -13.226 -8.563 12.835 1.00 87.62 175 ALA A O 1
ATOM 1435 N N . ARG A 1 176 ? -14.053 -9.373 10.909 1.00 85.06 176 ARG A N 1
ATOM 1436 C CA . ARG A 1 176 ? -15.381 -8.747 11.040 1.00 85.06 176 ARG A CA 1
ATOM 1437 C C . ARG A 1 176 ? -16.221 -9.361 12.156 1.00 85.06 176 ARG A C 1
ATOM 1439 O O . ARG A 1 176 ? -16.992 -8.635 12.774 1.00 85.06 176 ARG A O 1
ATOM 1446 N N . ALA A 1 177 ? -16.086 -10.663 12.409 1.00 81.19 177 ALA A N 1
ATOM 1447 C CA . ALA A 1 177 ? -16.828 -11.375 13.450 1.00 81.19 177 ALA A CA 1
ATOM 1448 C C . ALA A 1 177 ? -16.309 -11.087 14.871 1.00 81.19 177 ALA A C 1
ATOM 1450 O O . ALA A 1 177 ? -17.058 -11.226 15.836 1.00 81.19 177 ALA A O 1
ATOM 1451 N N . LYS A 1 178 ? -15.051 -10.646 15.013 1.00 71.12 178 LYS A N 1
ATOM 1452 C CA . LYS A 1 178 ? -14.454 -10.213 16.289 1.00 71.12 178 LYS A CA 1
ATOM 1453 C C . LYS A 1 178 ? -14.023 -8.741 16.240 1.00 71.12 178 LYS A C 1
ATOM 1455 O O . LYS A 1 178 ? -12.832 -8.444 16.380 1.00 71.12 178 LYS A O 1
ATOM 1460 N N . PRO A 1 179 ? -14.954 -7.791 16.055 1.00 62.03 179 PRO A N 1
ATOM 1461 C CA . PRO A 1 179 ? -14.594 -6.387 15.976 1.00 62.03 179 PRO A CA 1
ATOM 1462 C C . PRO A 1 179 ? -14.133 -5.912 17.359 1.00 62.03 179 PRO A C 1
ATOM 1464 O O . PRO A 1 179 ? -14.940 -5.660 18.252 1.00 62.03 179 PRO A O 1
ATOM 1467 N N . ARG A 1 180 ? -12.818 -5.73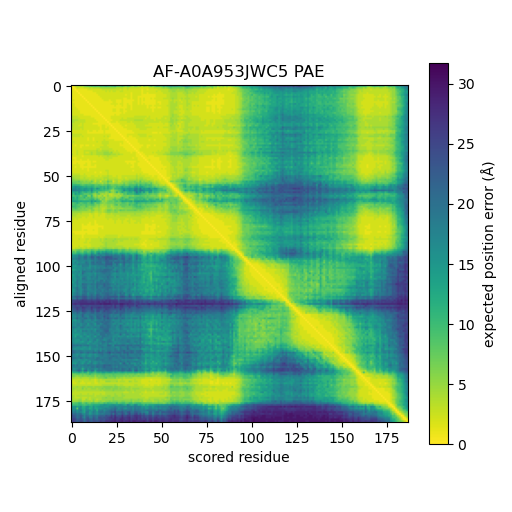7 17.542 1.00 61.38 180 ARG A N 1
ATOM 1468 C CA . ARG A 1 180 ? -12.247 -5.151 18.771 1.00 61.38 180 ARG A CA 1
ATOM 1469 C C . ARG A 1 180 ? -12.841 -3.779 19.115 1.00 61.38 180 ARG A C 1
ATOM 1471 O O . ARG A 1 180 ? -12.862 -3.409 20.281 1.00 61.38 180 ARG A O 1
ATOM 1478 N N . LEU A 1 181 ? -13.374 -3.066 18.122 1.00 55.59 181 LEU A N 1
ATOM 1479 C CA . LEU A 1 181 ? -14.070 -1.788 18.290 1.00 55.59 181 LEU A CA 1
ATOM 1480 C C . LEU A 1 181 ? -15.356 -1.887 19.137 1.00 55.59 181 LEU A C 1
ATOM 1482 O O . LEU A 1 181 ? -15.793 -0.866 19.655 1.00 55.59 181 LEU A O 1
ATOM 1486 N N . LEU A 1 182 ? -15.938 -3.083 19.309 1.00 44.56 182 LEU A N 1
ATOM 1487 C CA . LEU A 1 182 ? -17.104 -3.318 20.178 1.00 44.56 182 LEU A CA 1
ATOM 1488 C C . LEU A 1 182 ? -16.744 -3.976 21.519 1.00 44.56 182 LEU A C 1
ATOM 1490 O O . LEU A 1 182 ? -17.569 -4.009 22.423 1.00 44.56 182 LEU A O 1
ATOM 1494 N N . ALA A 1 183 ? -15.520 -4.491 21.669 1.00 47.59 183 ALA A N 1
ATOM 1495 C CA . ALA A 1 183 ? -15.084 -5.179 22.887 1.00 47.59 183 ALA A CA 1
ATOM 1496 C C . ALA A 1 183 ? -14.567 -4.221 23.980 1.00 47.59 183 ALA A C 1
ATOM 1498 O O . ALA A 1 183 ? -14.355 -4.639 25.113 1.00 47.59 183 ALA A O 1
ATOM 1499 N N . ALA A 1 184 ? -14.372 -2.938 23.662 1.00 41.41 184 ALA A N 1
ATOM 1500 C CA . ALA A 1 184 ? -13.833 -1.931 24.579 1.00 41.41 184 ALA A CA 1
ATOM 1501 C C . ALA A 1 184 ? -14.908 -1.183 25.403 1.00 41.41 184 ALA A C 1
ATOM 1503 O O . ALA A 1 184 ? -14.707 -0.022 25.744 1.00 41.41 184 ALA A O 1
ATOM 1504 N N . GLN A 1 185 ? -16.048 -1.815 25.715 1.00 42.84 185 GLN A N 1
ATOM 1505 C CA . GLN A 1 185 ? -17.087 -1.236 26.591 1.00 42.84 185 GLN A CA 1
ATOM 1506 C C . GLN A 1 185 ? -17.206 -1.896 27.973 1.00 42.84 185 GLN A C 1
ATOM 1508 O O . GLN A 1 185 ? -18.140 -1.600 28.711 1.00 42.84 185 GLN A O 1
ATOM 1513 N N . THR A 1 186 ? -16.256 -2.737 28.378 1.00 38.59 186 THR A N 1
ATOM 1514 C CA . THR A 1 186 ? -16.230 -3.276 29.747 1.00 38.59 186 THR A CA 1
ATOM 1515 C C . THR A 1 186 ? -14.812 -3.282 30.306 1.00 38.59 186 THR A C 1
ATOM 1517 O O . THR A 1 186 ? -14.121 -4.298 30.239 1.00 38.59 186 THR A O 1
ATOM 1520 N N . ALA A 1 187 ? -14.385 -2.138 30.833 1.00 33.09 187 ALA A N 1
ATOM 1521 C CA . ALA A 1 187 ? -13.398 -2.039 31.906 1.00 33.09 187 ALA A CA 1
ATOM 1522 C C . ALA A 1 187 ? -13.641 -0.733 32.667 1.00 33.09 187 ALA A C 1
ATOM 1524 O O . ALA A 1 187 ? -13.711 0.318 31.991 1.00 33.09 187 ALA A O 1
#

pLDDT: mean 80.0, std 13.4, range [33.09, 96.06]

Mean predicted aligned error: 10.74 Å

Nearest PDB structures (foldseek):
  3zx6-assembly1_B  TM=3.948E-01  e=2.216E+00  Archaeoglobus fulgidus DSM 4304
  3ja6-assembly1_H  TM=2.655E-01  e=6.406E+00  Escherichia coli
  5xg2-assembly1_A  TM=2.631E-01  e=8.009E+00  Pyrococcus yayanosii CH1

Secondary structure (DSSP, 8-state):
---HHHHHHHHHHHHHHHTTSS-HHHHHHHHHHHHHH---HHHHHHHHHHHHHHHHH--SS--GGGPPPHHHHHHHHHHHHHHHSS----SPPP-HHHHHHHHHHHHHHHHHHHHHHHTT---GGGGHHHHHHHHHHHHHHHHHHHHHHHHHHHHHHHS-GGGTTSSSHHHHHHHHHS-HHHHTT--

Solvent-accessible surface area (backbone atoms only — not comparable to full-atom values): 10533 Å² total; per-residue (Å²): 109,87,48,67,64,52,19,49,54,43,35,50,48,50,51,34,35,68,64,31,76,40,35,54,68,62,42,51,66,50,39,51,52,45,30,71,74,45,81,21,60,46,47,38,51,52,48,59,49,54,51,56,64,40,68,77,63,73,50,61,46,30,49,80,96,50,43,71,54,73,68,61,50,53,47,51,49,39,44,38,47,49,41,70,36,93,68,78,59,70,70,80,84,81,72,65,69,65,55,54,54,48,52,52,51,50,52,53,40,52,49,52,52,51,49,44,60,74,69,64,61,76,56,73,72,70,52,53,58,46,52,50,51,44,52,51,52,51,50,51,44,52,52,50,50,52,53,47,50,50,51,50,53,45,50,68,71,68,32,44,76,93,26,44,72,36,44,39,55,65,59,45,51,53,38,65,74,58,48,63,89,71,65,79,80,78,130